Protein AF-W5W9J5-F1 (afdb_monomer)

Organism: NCBI:txid1449976

Secondary structure (DSSP, 8-state):
-PPPPPPPP----PBP--SSPP--EEEEEEEE--SSSGGG--TT---EEEEEEEETT--EEEEEEEE-SSS--BTTTB-EEEEEEESS--TTTTS--EEEEEEE-HHHHHHHHHHHHHHHHH-PEEETTTBSHHHHHHHHHHHTT------EEE-SSTT--EEE-HHHHHHHHHHHHH-TTTT--SHHHHHHHHHHS-HHHHTTS-HHHHHHHHHHHTSSSPPHHHHHHHHHHHHT---HHHHHHHHHHHGGGGGG-SSHHHHHHHHHHHH--

Radius of gyration: 22.8 Å; Cα contacts (8 Å, |Δi|>4): 507; chains: 1; bounding box: 50×53×58 Å

pLDDT: mean 92.18, std 10.21, range [32.22, 98.75]

Foldseek 3Di:
DPDDQDDDADQADWPDFQPDDFDWKKKKWFFFFQAPALQRAALVTQGAIKMWIATPRGIIKIWFKDANPPDRADLPPRQKHFMAIHIPPPPCVPRGPDIDMDIADPQLRVQLVVVRSVCNVVRDIAGNAEHHRQNNSQVSCVSSVHHFPDQWGDNHDPPRRIHRTRRSSVVSVCCQQQHQCPPPLDLVVLLVSLVVDDLQRLLRHDLVSLLVLLVSCLPDAHDPSSLVSNLSSLVSHPDPVSLVVSCVSCVVSLVVHDDVVSSVSNCCSSPVD

Sequence (273 aa):
MAHAPVPRPRAPTPIPGTGATATSWTLRVMIDIEAPSAEEVTVSTIGHTYVEFSDSTGRRFTYGFYPDGSSMPDPMFRPRVNGCVVHPDTAHERCTDYRESFALTKEEFEAALALAQLHCTARPKYDLRTFNCTTFARLIAEKAGKSLPPMRGKVGGSTGIVADNPNTLYEGLSRRDTGPTYRLDSDTELRTTIAATPAPELGRMPTSERIRVVNRLLDGWVSEGDMWAIEQVCASITGQAEMKALREAVGGRESALWNDGHKRRFHLAVNRL

Structure (mmCIF, N/CA/C/O backbone):
data_AF-W5W9J5-F1
#
_entry.id   AF-W5W9J5-F1
#
loop_
_atom_site.group_PDB
_atom_site.id
_atom_site.type_symbol
_atom_site.label_atom_id
_atom_site.label_alt_id
_atom_site.label_comp_id
_atom_site.label_asym_id
_atom_site.label_entity_id
_atom_site.label_seq_id
_atom_site.pdbx_PDB_ins_code
_atom_site.Cartn_x
_atom_site.Cartn_y
_atom_site.Cartn_z
_atom_site.occupancy
_atom_site.B_iso_or_equiv
_atom_site.auth_seq_id
_atom_site.auth_comp_id
_atom_site.auth_asym_id
_atom_site.auth_atom_id
_atom_site.pdbx_PDB_model_num
ATOM 1 N N . MET A 1 1 ? 5.830 -22.387 5.258 1.00 37.34 1 MET A N 1
ATOM 2 C CA . MET A 1 1 ? 5.895 -22.225 6.728 1.00 37.34 1 MET A CA 1
ATOM 3 C C . MET A 1 1 ? 4.621 -22.804 7.319 1.00 37.34 1 MET A C 1
ATOM 5 O O . MET A 1 1 ? 3.593 -22.737 6.662 1.00 37.34 1 MET A O 1
ATOM 9 N N . ALA A 1 2 ? 4.684 -23.450 8.485 1.00 32.22 2 ALA A N 1
ATOM 10 C CA . ALA A 1 2 ? 3.484 -23.952 9.150 1.00 32.22 2 ALA A CA 1
ATOM 11 C C . ALA A 1 2 ? 2.615 -22.758 9.576 1.00 32.22 2 ALA A C 1
ATOM 13 O O . ALA A 1 2 ? 3.140 -21.847 10.214 1.00 32.22 2 ALA A O 1
ATOM 14 N N . HIS A 1 3 ? 1.326 -22.756 9.217 1.00 49.16 3 HIS A N 1
ATOM 15 C CA . HIS A 1 3 ? 0.368 -21.773 9.723 1.00 49.16 3 HIS A CA 1
ATOM 16 C C . HIS A 1 3 ? 0.503 -21.692 11.246 1.00 49.16 3 HIS A C 1
ATOM 18 O O . HIS A 1 3 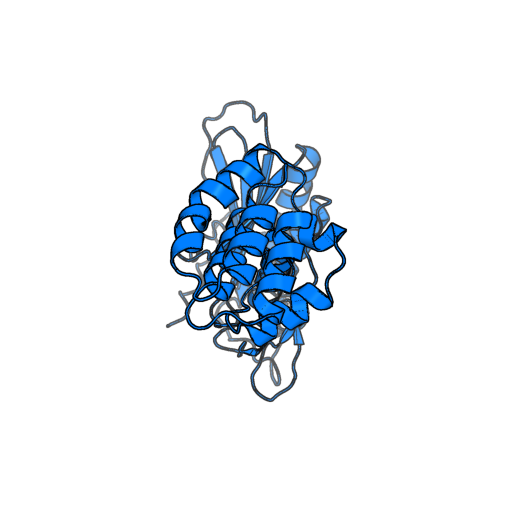? 0.430 -22.722 11.926 1.00 49.16 3 HIS A O 1
ATOM 24 N N . ALA A 1 4 ? 0.738 -20.490 11.778 1.00 53.16 4 ALA A N 1
ATOM 25 C CA . ALA A 1 4 ? 0.745 -20.293 13.218 1.00 53.16 4 ALA A CA 1
ATOM 26 C C . ALA A 1 4 ? -0.588 -20.825 13.786 1.00 53.16 4 ALA A C 1
ATOM 28 O O . ALA A 1 4 ? -1.645 -20.560 13.205 1.00 53.16 4 ALA A O 1
ATOM 29 N N . PRO A 1 5 ? -0.568 -21.624 14.868 1.00 55.34 5 PRO A N 1
ATOM 30 C CA . PRO A 1 5 ? -1.789 -22.181 15.429 1.00 55.34 5 PRO A CA 1
ATOM 31 C C . PRO A 1 5 ? -2.736 -21.046 15.817 1.00 55.34 5 PRO A C 1
ATOM 33 O O . PRO A 1 5 ? -2.338 -20.125 16.531 1.00 55.34 5 PRO A O 1
ATOM 36 N N . VAL A 1 6 ? -3.986 -21.128 15.350 1.00 58.00 6 VAL A N 1
ATOM 37 C CA . VAL A 1 6 ? -5.017 -20.118 15.614 1.00 58.00 6 VAL A CA 1
ATOM 38 C C . VAL A 1 6 ? -5.167 -19.958 17.133 1.00 58.00 6 VAL A C 1
ATOM 40 O O . VAL A 1 6 ? -5.508 -20.930 17.821 1.00 58.00 6 VAL A O 1
ATOM 43 N N . PRO A 1 7 ? -4.892 -18.768 17.698 1.00 59.56 7 PRO A N 1
ATOM 44 C CA . PRO A 1 7 ? -5.023 -18.545 19.129 1.00 59.56 7 PRO A CA 1
ATOM 45 C C . PRO A 1 7 ? -6.465 -18.782 19.584 1.00 59.56 7 PRO A C 1
ATOM 47 O O . PRO A 1 7 ? -7.422 -18.412 18.902 1.00 59.56 7 PRO A O 1
ATOM 50 N N . ARG A 1 8 ? -6.643 -19.383 20.768 1.00 59.56 8 ARG A N 1
ATOM 51 C CA . ARG A 1 8 ? -7.985 -19.556 21.343 1.00 59.56 8 ARG A CA 1
ATOM 52 C C . ARG A 1 8 ? -8.621 -18.181 21.594 1.00 59.56 8 ARG A C 1
ATOM 54 O O . ARG A 1 8 ? -7.918 -17.301 22.097 1.00 59.56 8 ARG A O 1
ATOM 61 N N . PRO A 1 9 ? -9.933 -18.010 21.346 1.00 55.72 9 PRO A N 1
ATOM 62 C CA . PRO A 1 9 ? -10.622 -16.754 21.617 1.00 55.72 9 PRO A CA 1
ATOM 63 C C . PRO A 1 9 ? -10.449 -16.364 23.089 1.00 55.72 9 PRO A C 1
ATOM 65 O O . PRO A 1 9 ? -10.807 -17.138 23.981 1.00 55.72 9 PRO A O 1
ATOM 68 N N . ARG A 1 10 ? -9.909 -15.174 23.348 1.00 59.12 10 ARG A N 1
ATOM 69 C CA . ARG A 1 10 ? -9.932 -14.533 24.668 1.00 59.12 10 ARG A CA 1
ATOM 70 C C . ARG A 1 10 ? -10.948 -13.397 24.640 1.00 59.12 10 ARG A C 1
ATOM 72 O O . ARG A 1 10 ? -11.277 -12.885 23.573 1.00 59.12 10 ARG A O 1
ATOM 79 N N . ALA A 1 11 ? -11.469 -13.032 25.810 1.00 59.47 11 ALA A N 1
ATOM 80 C CA . ALA A 1 11 ? -12.256 -11.810 25.928 1.00 59.47 11 ALA A CA 1
ATOM 81 C C . ALA A 1 11 ? -11.426 -10.627 25.394 1.00 59.47 11 ALA A C 1
ATOM 83 O O . ALA A 1 11 ? -10.208 -10.622 25.603 1.00 59.47 11 ALA A O 1
ATOM 84 N N . PRO A 1 12 ? -12.045 -9.664 24.689 1.00 61.19 12 PRO A N 1
ATOM 85 C CA . PRO A 1 12 ? -11.309 -8.593 24.052 1.00 61.19 12 PRO A CA 1
ATOM 86 C C . PRO A 1 12 ? -10.765 -7.612 25.093 1.00 61.19 12 PRO A C 1
ATOM 88 O O . PRO A 1 12 ? -11.429 -6.641 25.454 1.00 61.19 12 PRO A O 1
ATOM 91 N N . THR A 1 13 ? -9.574 -7.889 25.620 1.00 72.81 13 THR A N 1
ATOM 92 C CA . THR A 1 13 ? -8.877 -6.976 26.524 1.00 72.81 13 THR A CA 1
ATOM 93 C C . THR A 1 13 ? -7.900 -6.139 25.702 1.00 72.81 13 THR A C 1
ATOM 95 O O . THR A 1 13 ? -6.953 -6.709 25.153 1.00 72.81 13 THR A O 1
ATOM 98 N N . PRO A 1 14 ? -8.089 -4.808 25.613 1.00 79.81 14 PRO A N 1
ATOM 99 C CA . PRO A 1 14 ? -7.149 -3.949 24.906 1.00 79.81 14 PRO A CA 1
ATOM 100 C C . PRO A 1 14 ? -5.753 -4.028 25.508 1.00 79.81 14 PRO A C 1
ATOM 102 O O . PRO A 1 14 ? -5.583 -4.295 26.700 1.00 79.81 14 PRO A O 1
ATOM 105 N N . ILE A 1 15 ? -4.764 -3.652 24.703 1.00 83.44 15 ILE A N 1
ATOM 106 C CA . ILE A 1 15 ? -3.490 -3.190 25.246 1.00 83.44 15 ILE A CA 1
ATOM 107 C C . ILE A 1 15 ? -3.779 -1.829 25.908 1.00 83.44 15 ILE A C 1
ATOM 109 O O . ILE A 1 15 ? -4.255 -0.915 25.219 1.00 83.44 15 ILE A O 1
ATOM 113 N N . PRO A 1 16 ? -3.581 -1.693 27.232 1.00 84.69 16 PRO A N 1
ATOM 114 C CA . PRO A 1 16 ? -3.987 -0.501 27.966 1.00 84.69 16 PRO A CA 1
ATOM 115 C C . PRO A 1 16 ? -3.151 0.718 27.562 1.00 84.69 16 PRO A C 1
ATOM 117 O O . PRO A 1 16 ? -1.951 0.609 27.323 1.00 84.69 16 PRO A O 1
ATOM 120 N N . GLY A 1 17 ? -3.806 1.880 27.505 1.00 86.62 17 GLY A N 1
ATOM 121 C CA . GLY A 1 17 ? -3.144 3.177 27.359 1.00 86.62 17 GLY A CA 1
ATOM 122 C C . GLY A 1 17 ? -2.777 3.797 28.709 1.00 86.62 17 GLY A C 1
ATOM 123 O O . GLY A 1 17 ? -2.930 3.180 29.762 1.00 86.62 17 GLY A O 1
ATOM 124 N N . THR A 1 18 ? -2.353 5.059 28.687 1.00 85.88 18 THR A N 1
ATOM 125 C CA . THR A 1 18 ? -1.967 5.833 29.882 1.00 85.88 18 THR A CA 1
ATOM 126 C C . THR A 1 18 ? -3.135 6.197 30.805 1.00 85.88 18 THR A C 1
ATOM 128 O O . THR A 1 18 ? -2.906 6.684 31.909 1.00 85.88 18 THR A O 1
ATOM 131 N N . GLY A 1 19 ? -4.384 6.001 30.364 1.00 83.12 19 GLY A N 1
ATOM 132 C CA . GLY A 1 19 ? -5.591 6.414 31.091 1.00 83.12 19 GLY A CA 1
ATOM 133 C C . GLY A 1 19 ? -5.952 7.897 30.935 1.00 83.12 19 GLY A C 1
ATOM 134 O O . GLY A 1 19 ? -6.946 8.340 31.504 1.00 83.12 19 GLY A O 1
ATOM 135 N N . ALA A 1 20 ? -5.176 8.660 30.158 1.00 90.50 20 ALA A N 1
ATOM 136 C CA . ALA A 1 20 ? -5.498 10.038 29.794 1.00 90.50 20 ALA A CA 1
ATOM 137 C C . ALA A 1 20 ? -6.686 10.118 28.812 1.00 90.50 20 ALA A C 1
ATOM 139 O O . ALA A 1 20 ? -7.147 9.111 28.276 1.00 90.50 20 ALA A O 1
ATOM 140 N N . THR A 1 21 ? -7.174 11.329 28.538 1.00 93.81 21 THR A N 1
ATOM 141 C CA . THR A 1 21 ? -8.191 11.555 27.499 1.00 93.81 21 THR A CA 1
ATOM 142 C C . THR A 1 21 ? -7.562 11.473 26.109 1.00 93.81 21 THR A C 1
ATOM 144 O O . THR A 1 21 ? -6.617 12.201 25.812 1.00 93.81 21 THR A O 1
ATOM 147 N N . ALA A 1 22 ? -8.111 10.618 25.244 1.00 96.12 22 ALA A N 1
ATOM 148 C CA . ALA A 1 22 ? -7.705 10.533 23.844 1.00 96.12 22 ALA A CA 1
ATOM 149 C C . ALA A 1 22 ? -8.059 11.814 23.067 1.00 96.12 22 ALA A C 1
ATOM 151 O O . ALA A 1 22 ? -9.151 12.362 23.205 1.00 96.12 22 ALA A O 1
ATOM 152 N N . THR A 1 23 ? -7.131 12.254 22.224 1.00 97.25 23 THR A N 1
ATOM 153 C CA . THR A 1 23 ? -7.201 13.462 21.382 1.00 97.25 23 THR A CA 1
ATOM 154 C C . THR A 1 23 ? -7.028 13.165 19.894 1.00 97.25 23 THR A C 1
ATOM 156 O O . THR A 1 23 ? -7.293 14.028 19.062 1.00 97.25 23 THR A O 1
ATOM 159 N N . SER A 1 24 ? -6.593 11.955 19.544 1.00 97.88 24 SER A N 1
ATOM 160 C CA . SER A 1 24 ? -6.558 11.463 18.171 1.00 97.88 24 SER A CA 1
ATOM 161 C C . SER A 1 24 ? -6.840 9.967 18.139 1.00 97.88 24 SER A C 1
ATOM 163 O O . SER A 1 24 ? -6.603 9.257 19.122 1.00 97.88 24 SER A O 1
ATOM 165 N N . TRP A 1 25 ? -7.358 9.507 17.002 1.00 98.50 25 TRP A N 1
ATOM 166 C CA . TRP A 1 25 ? -7.786 8.135 16.769 1.00 98.50 25 TRP A CA 1
ATOM 167 C C . TRP A 1 25 ? -7.311 7.682 15.395 1.00 98.50 25 TRP A C 1
ATOM 169 O O . TRP A 1 25 ? -7.409 8.421 14.415 1.00 98.50 25 TRP A O 1
ATOM 179 N N . THR A 1 26 ? -6.817 6.454 15.328 1.00 98.69 26 THR A N 1
ATOM 180 C CA . THR A 1 26 ? -6.252 5.875 14.113 1.00 98.69 26 THR A CA 1
ATOM 181 C C . THR A 1 26 ? -6.796 4.472 13.915 1.00 98.69 26 THR A C 1
ATOM 183 O O . THR A 1 26 ? -6.802 3.666 14.848 1.00 98.69 26 THR A O 1
ATOM 186 N N . LEU A 1 27 ? -7.190 4.175 12.680 1.00 98.69 27 LEU A N 1
ATOM 187 C CA . LEU A 1 27 ? -7.366 2.816 12.181 1.00 98.69 27 LEU A CA 1
ATOM 188 C C . LEU A 1 27 ? -6.211 2.502 11.236 1.00 98.69 27 LEU A C 1
ATOM 190 O O . LEU A 1 27 ? -5.946 3.266 10.310 1.00 98.69 27 LEU A O 1
ATOM 194 N N . ARG A 1 28 ? -5.542 1.374 11.451 1.00 98.56 28 ARG A N 1
ATOM 195 C CA . ARG A 1 28 ? -4.574 0.813 10.514 1.00 98.56 28 ARG A CA 1
ATOM 196 C C . ARG A 1 28 ? -5.107 -0.488 9.944 1.00 98.56 28 ARG A C 1
ATOM 198 O O . ARG A 1 28 ? -5.549 -1.354 10.695 1.00 98.56 28 ARG A O 1
ATOM 205 N N . VAL A 1 29 ? -5.033 -0.630 8.628 1.00 98.50 29 VAL A N 1
ATOM 206 C CA . VAL A 1 29 ? -5.204 -1.911 7.943 1.00 98.50 29 VAL A CA 1
ATOM 207 C C . VAL A 1 29 ? -3.811 -2.477 7.707 1.00 98.50 29 VAL A C 1
ATOM 209 O O . VAL A 1 29 ? -2.985 -1.878 7.018 1.00 98.50 29 VAL A O 1
ATOM 212 N N . MET A 1 30 ? -3.549 -3.606 8.349 1.00 98.00 30 MET A N 1
ATOM 213 C CA . MET A 1 30 ? -2.264 -4.285 8.391 1.00 98.00 30 MET A CA 1
ATOM 214 C C . MET A 1 30 ? -2.299 -5.419 7.375 1.00 98.00 30 MET A C 1
ATOM 216 O O . MET A 1 30 ? -3.216 -6.245 7.404 1.00 98.00 30 MET A O 1
ATOM 220 N N . ILE A 1 31 ? -1.334 -5.431 6.463 1.00 98.12 31 ILE A N 1
ATOM 221 C CA . ILE A 1 31 ? -1.310 -6.343 5.323 1.00 98.12 31 ILE A CA 1
ATOM 222 C C . ILE A 1 31 ? 0.004 -7.111 5.358 1.00 98.12 31 ILE A C 1
ATOM 224 O O . ILE A 1 31 ? 1.076 -6.509 5.384 1.00 98.12 31 ILE A O 1
ATOM 228 N N . ASP A 1 32 ? -0.119 -8.429 5.376 1.00 96.44 32 ASP A N 1
ATOM 229 C CA . ASP A 1 32 ? 0.967 -9.398 5.295 1.00 96.44 32 ASP A CA 1
ATOM 230 C C . ASP A 1 32 ? 0.743 -10.230 4.027 1.00 96.44 32 ASP A C 1
ATOM 232 O O . ASP A 1 32 ? -0.328 -10.828 3.850 1.00 96.44 32 ASP A O 1
ATOM 236 N N . ILE A 1 33 ? 1.706 -10.194 3.113 1.00 96.00 33 ILE A N 1
ATOM 237 C CA . ILE A 1 33 ? 1.669 -10.894 1.836 1.00 96.00 33 ILE A CA 1
ATOM 238 C C . ILE A 1 33 ? 2.635 -12.078 1.847 1.00 96.00 33 ILE A C 1
ATOM 240 O O . ILE A 1 33 ? 3.780 -11.993 2.270 1.00 96.00 33 ILE A O 1
ATOM 244 N N . GLU A 1 34 ? 2.183 -13.208 1.307 1.00 93.75 34 GLU A N 1
ATOM 245 C CA . GLU A 1 34 ? 3.011 -14.418 1.211 1.00 93.75 34 GLU A CA 1
ATOM 246 C C . GLU A 1 34 ? 3.401 -14.773 -0.229 1.00 93.75 34 GLU A C 1
ATOM 248 O O . GLU A 1 34 ? 4.286 -15.606 -0.439 1.00 93.75 34 GLU A O 1
ATOM 253 N N . ALA A 1 35 ? 2.738 -14.187 -1.230 1.00 93.00 35 ALA A N 1
ATOM 254 C CA . ALA A 1 35 ? 3.079 -14.398 -2.630 1.00 93.00 35 ALA A CA 1
ATOM 255 C C .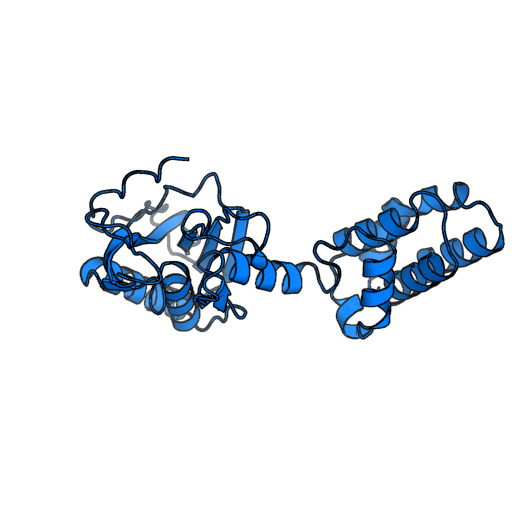 ALA A 1 35 ? 3.968 -13.251 -3.130 1.00 93.00 35 ALA A C 1
ATOM 257 O O . ALA A 1 35 ? 3.810 -12.113 -2.686 1.00 93.00 35 ALA A O 1
ATOM 258 N N . PRO A 1 36 ? 4.869 -13.506 -4.095 1.00 90.75 36 PRO A N 1
ATOM 259 C CA . PRO A 1 36 ? 5.640 -12.435 -4.703 1.00 90.75 36 PRO A CA 1
ATOM 260 C C . PRO A 1 36 ? 4.748 -11.406 -5.391 1.00 90.75 36 PRO A C 1
ATOM 262 O O . PRO A 1 36 ? 5.121 -10.243 -5.404 1.00 90.75 36 PRO A O 1
ATOM 265 N N . SER A 1 37 ? 3.601 -11.796 -5.957 1.00 91.19 37 SER A N 1
ATOM 266 C CA . SER A 1 37 ? 2.642 -10.917 -6.640 1.00 91.19 37 SER A CA 1
ATOM 267 C C . SER A 1 37 ? 1.198 -11.415 -6.504 1.00 91.19 37 SER A C 1
ATOM 269 O O . SER A 1 37 ? 0.951 -12.580 -6.177 1.00 91.19 37 SER A O 1
ATOM 271 N N . ALA A 1 38 ? 0.226 -10.549 -6.805 1.00 92.25 38 ALA A N 1
ATOM 272 C CA . ALA A 1 38 ? -1.199 -10.886 -6.807 1.00 92.25 38 ALA A CA 1
ATOM 273 C C . ALA A 1 38 ? -1.561 -11.980 -7.834 1.00 92.25 38 ALA A C 1
ATOM 275 O O . ALA A 1 38 ? -2.521 -12.728 -7.637 1.00 92.25 38 ALA A O 1
ATOM 276 N N . GLU A 1 39 ? -0.790 -12.111 -8.916 1.00 91.19 39 GLU A N 1
ATOM 277 C CA . GLU A 1 39 ? -0.986 -13.138 -9.950 1.00 91.19 39 GLU A CA 1
ATOM 278 C C . GLU A 1 39 ? -0.435 -14.513 -9.538 1.00 91.19 39 GLU A C 1
ATOM 280 O O . GLU A 1 39 ? -0.873 -15.557 -10.040 1.00 91.19 39 GLU A O 1
ATOM 285 N N . GLU A 1 40 ? 0.485 -14.531 -8.575 1.00 91.56 40 GLU A N 1
ATOM 286 C CA . GLU A 1 40 ? 1.147 -15.728 -8.048 1.00 91.56 40 GLU A CA 1
ATOM 287 C C . GLU A 1 40 ? 0.485 -16.272 -6.774 1.00 91.56 40 GLU A C 1
ATOM 289 O O . GLU A 1 40 ? 0.952 -17.251 -6.187 1.00 91.56 40 GLU A O 1
ATOM 294 N N . VAL A 1 41 ? -0.639 -15.685 -6.354 1.00 92.56 41 VAL A N 1
ATOM 295 C CA . VAL A 1 41 ? -1.386 -16.156 -5.185 1.00 92.56 41 VAL A CA 1
ATOM 296 C C . VAL A 1 41 ? -1.912 -17.574 -5.408 1.00 92.56 41 VAL A C 1
ATOM 298 O O . VAL A 1 41 ? -2.569 -17.899 -6.403 1.00 92.56 41 VAL A O 1
ATOM 301 N N . THR A 1 42 ? -1.665 -18.419 -4.415 1.00 89.94 42 THR A N 1
ATOM 302 C CA . THR A 1 42 ? -2.181 -19.782 -4.296 1.00 89.94 42 THR A CA 1
ATOM 303 C C . THR A 1 42 ? -2.901 -19.940 -2.961 1.00 89.94 42 THR A C 1
ATOM 305 O O . THR A 1 42 ? -2.836 -19.065 -2.104 1.00 89.94 42 THR A O 1
ATOM 308 N N . VAL A 1 43 ? -3.545 -21.088 -2.742 1.00 85.50 43 VAL A N 1
ATOM 309 C CA . VAL A 1 43 ? -4.212 -21.395 -1.464 1.00 85.50 43 VAL A CA 1
ATOM 310 C C . VAL A 1 43 ? -3.274 -21.393 -0.256 1.00 85.50 43 VAL A C 1
ATOM 312 O O . VAL A 1 43 ? -3.735 -21.224 0.866 1.00 85.50 43 VAL A O 1
ATOM 315 N N . SER A 1 44 ? -1.973 -21.581 -0.480 1.00 87.56 44 SER A N 1
ATOM 316 C CA . SER A 1 44 ? -0.942 -21.614 0.559 1.00 87.56 44 SER A CA 1
ATOM 317 C C . SER A 1 44 ? -0.112 -20.331 0.642 1.00 87.56 44 SER A C 1
ATOM 319 O O . SER A 1 44 ? 0.867 -20.320 1.377 1.00 87.56 44 SER A O 1
ATOM 321 N N . THR A 1 45 ? -0.441 -19.305 -0.149 1.00 92.19 45 THR A N 1
ATOM 322 C CA . THR A 1 45 ? 0.299 -18.028 -0.213 1.00 92.19 45 THR A CA 1
ATOM 323 C C . THR A 1 45 ? -0.643 -16.821 -0.219 1.00 92.19 45 THR A C 1
ATOM 325 O O . THR A 1 45 ? -0.359 -15.781 -0.812 1.00 92.19 45 THR A O 1
ATOM 328 N N . ILE A 1 46 ? -1.815 -16.964 0.404 1.00 91.62 46 ILE A N 1
ATOM 329 C CA . ILE A 1 46 ? -2.836 -15.908 0.425 1.00 91.62 46 ILE A CA 1
ATOM 330 C C . ILE A 1 46 ? -2.362 -14.715 1.257 1.00 91.62 46 ILE A C 1
ATOM 332 O O . ILE A 1 46 ? -2.668 -13.581 0.892 1.00 91.62 46 ILE A O 1
ATOM 336 N N . GLY A 1 47 ? -1.592 -14.956 2.321 1.00 94.19 47 GLY A N 1
ATOM 337 C CA . GLY A 1 47 ? -1.247 -13.946 3.317 1.00 94.19 47 GLY A CA 1
ATOM 338 C C . GLY A 1 47 ? -2.385 -13.665 4.297 1.00 94.19 47 GLY A C 1
ATOM 339 O O . GLY A 1 47 ? -3.353 -14.428 4.405 1.00 94.19 47 GLY A O 1
ATOM 340 N N . HIS A 1 48 ? -2.292 -12.534 4.996 1.00 96.50 48 HIS A N 1
ATOM 341 C CA . HIS A 1 48 ? -3.276 -12.115 5.989 1.00 96.50 48 HIS A CA 1
ATOM 342 C C . HIS A 1 48 ? -3.559 -10.609 5.961 1.00 96.50 48 HIS A C 1
ATOM 344 O O . HIS A 1 48 ? -2.721 -9.782 5.608 1.00 96.50 48 HIS A O 1
ATOM 350 N N . THR A 1 49 ? -4.776 -10.231 6.347 1.00 97.94 49 THR A N 1
ATOM 351 C CA . THR A 1 49 ? -5.147 -8.830 6.573 1.00 97.94 49 THR A CA 1
ATOM 352 C C . THR A 1 49 ? -5.862 -8.715 7.907 1.00 97.94 49 THR A C 1
ATOM 354 O O . THR A 1 49 ? -6.806 -9.456 8.187 1.00 97.94 49 THR A O 1
ATOM 357 N N . TYR A 1 50 ? -5.439 -7.763 8.725 1.00 97.88 50 TYR A N 1
ATOM 358 C CA . TYR A 1 50 ? -6.054 -7.492 10.018 1.00 97.88 50 TYR A CA 1
ATOM 359 C C . TYR A 1 50 ? -6.115 -5.990 10.277 1.00 97.88 50 TYR A C 1
ATOM 361 O O . TYR A 1 50 ? -5.541 -5.189 9.540 1.00 97.88 50 TYR A O 1
ATOM 369 N N . VAL A 1 51 ? -6.863 -5.591 11.300 1.00 98.44 51 VAL A N 1
ATOM 370 C CA . VAL A 1 51 ? -7.026 -4.180 11.655 1.00 98.44 51 VAL A CA 1
ATOM 371 C C . VAL A 1 51 ? -6.442 -3.891 13.022 1.00 98.44 51 VAL A C 1
ATOM 373 O O . VAL A 1 51 ? -6.534 -4.708 13.940 1.00 98.44 51 VAL A O 1
ATOM 376 N N . GLU A 1 52 ? -5.882 -2.700 13.160 1.00 98.19 52 GLU A N 1
ATOM 377 C CA . GLU A 1 52 ? -5.451 -2.127 14.422 1.00 98.19 52 GLU A CA 1
ATOM 378 C C . GLU A 1 52 ? -6.158 -0.796 14.661 1.00 98.19 52 GLU A C 1
ATOM 380 O O . GLU A 1 52 ? -6.147 0.099 13.824 1.00 98.19 52 GLU A O 1
ATOM 385 N N . PHE A 1 53 ? -6.709 -0.644 15.853 1.00 98.38 53 PHE A N 1
ATOM 386 C CA . PHE A 1 53 ? -7.201 0.613 16.381 1.00 98.38 53 PHE A CA 1
ATOM 387 C C . PHE A 1 53 ? -6.191 1.133 17.394 1.00 98.38 53 PHE A C 1
ATOM 389 O O . PHE A 1 53 ? -5.797 0.386 18.291 1.00 98.38 53 PHE A O 1
ATOM 396 N N . SER A 1 54 ? -5.807 2.401 17.299 1.00 97.88 54 SER A N 1
ATOM 397 C CA . SER A 1 54 ? -4.998 3.069 18.321 1.00 97.88 54 SER A CA 1
ATOM 398 C C . SER A 1 54 ? -5.483 4.488 18.587 1.00 97.88 54 SER A C 1
ATOM 400 O O . SER A 1 54 ? -5.949 5.147 17.660 1.00 97.88 54 SER A O 1
ATOM 402 N N . ASP A 1 55 ? -5.328 4.980 19.813 1.00 97.75 55 ASP A N 1
ATOM 403 C CA . ASP A 1 55 ? -5.572 6.386 20.155 1.00 97.75 55 ASP A CA 1
ATOM 404 C C . ASP A 1 55 ? -4.331 7.064 20.766 1.00 97.75 55 ASP A C 1
ATOM 406 O O . ASP A 1 55 ? -3.320 6.411 21.047 1.00 97.75 55 ASP A O 1
ATOM 410 N N . SER A 1 56 ? -4.385 8.385 20.967 1.00 97.56 56 SER A N 1
ATOM 411 C CA . SER A 1 56 ? -3.248 9.166 21.488 1.00 97.56 56 SER A CA 1
ATOM 412 C C . SER A 1 56 ? -2.817 8.813 22.916 1.00 97.56 56 SER A C 1
ATOM 414 O O . SER A 1 56 ? -1.760 9.255 23.361 1.00 97.56 56 SER A O 1
ATOM 416 N N . THR A 1 57 ? -3.589 7.995 23.636 1.00 96.69 57 THR A N 1
ATOM 417 C CA . THR A 1 57 ? -3.231 7.502 24.976 1.00 96.69 57 THR A CA 1
ATOM 418 C C . THR A 1 57 ? -2.346 6.256 24.912 1.00 96.69 57 THR A C 1
ATOM 420 O O . THR A 1 57 ? -1.889 5.772 25.946 1.00 96.69 57 THR A O 1
ATOM 423 N N . GLY A 1 58 ? -2.127 5.704 23.714 1.00 94.25 58 GLY A N 1
ATOM 424 C CA . GLY A 1 58 ? -1.422 4.440 23.502 1.00 94.25 58 GLY A CA 1
ATOM 425 C C . GLY A 1 58 ? -2.311 3.201 23.624 1.00 94.25 58 GLY A C 1
ATOM 426 O O . GLY A 1 58 ? -1.816 2.088 23.452 1.00 94.25 58 GLY A O 1
ATOM 427 N N . ARG A 1 59 ? -3.618 3.361 23.880 1.00 95.50 59 ARG A N 1
ATOM 428 C CA . ARG A 1 59 ? -4.562 2.238 23.894 1.00 95.50 59 ARG A CA 1
ATOM 429 C C . ARG A 1 59 ? -4.637 1.622 22.500 1.00 95.50 59 ARG A C 1
ATOM 431 O O . ARG A 1 59 ? -4.835 2.347 21.525 1.00 95.50 59 ARG A O 1
ATOM 438 N N . ARG A 1 60 ? -4.507 0.293 22.409 1.00 95.75 60 ARG A N 1
ATOM 439 C CA . ARG A 1 60 ? -4.528 -0.452 21.137 1.00 95.75 60 ARG A CA 1
ATOM 440 C C . ARG A 1 60 ? -5.489 -1.639 21.164 1.00 95.75 60 ARG A C 1
ATOM 442 O O . ARG A 1 60 ? -5.591 -2.346 22.168 1.00 95.75 60 ARG A O 1
ATOM 449 N N . PHE A 1 61 ? -6.138 -1.888 20.029 1.00 96.06 61 PHE A N 1
ATOM 450 C CA . PHE A 1 61 ? -6.934 -3.087 19.773 1.00 96.06 61 PHE A CA 1
ATOM 451 C C . PHE A 1 61 ? -6.570 -3.668 18.412 1.00 96.06 61 PHE A C 1
ATOM 453 O O . PHE A 1 61 ? -6.589 -2.935 17.430 1.00 96.06 61 PHE A O 1
ATOM 460 N N . THR A 1 62 ? -6.312 -4.970 18.322 1.00 96.44 62 THR A N 1
ATOM 461 C CA . THR A 1 62 ? -6.054 -5.637 17.038 1.00 96.44 62 THR A CA 1
ATOM 462 C C . THR A 1 62 ? -7.044 -6.767 16.796 1.00 96.44 62 THR A C 1
ATOM 464 O O . THR A 1 62 ? -7.366 -7.512 17.722 1.00 96.44 62 THR A O 1
ATOM 467 N N . TYR A 1 63 ? -7.555 -6.879 15.571 1.00 97.19 63 TYR A N 1
ATOM 468 C CA . TYR A 1 63 ? -8.521 -7.908 15.186 1.00 97.19 63 TYR A CA 1
ATOM 469 C C . TYR A 1 63 ? -8.162 -8.489 13.825 1.00 97.19 63 TYR A C 1
ATOM 471 O O . TYR A 1 63 ? -8.147 -7.759 12.833 1.00 97.19 63 TYR A O 1
ATOM 479 N N . GLY A 1 64 ? -7.948 -9.800 13.766 1.00 96.56 64 GLY A N 1
ATOM 480 C CA . GLY A 1 64 ? -7.782 -10.534 12.512 1.00 96.56 64 GLY A CA 1
ATOM 481 C C . GLY A 1 64 ? -8.754 -11.693 12.421 1.00 96.56 64 GLY A C 1
ATOM 482 O O . GLY A 1 64 ? -9.063 -12.330 13.426 1.00 96.56 64 GLY A O 1
ATOM 483 N N . PHE A 1 65 ? -9.269 -11.949 11.223 1.00 97.44 65 PHE A N 1
ATOM 484 C CA . PHE A 1 65 ? -10.277 -12.978 10.992 1.00 97.44 65 PHE A CA 1
ATOM 485 C C . PHE A 1 65 ? -9.668 -14.199 10.307 1.00 97.44 65 PHE A C 1
ATOM 487 O O . PHE A 1 65 ? -9.082 -14.078 9.238 1.00 97.44 65 PHE A O 1
ATOM 494 N N . TYR A 1 66 ? -9.835 -15.371 10.912 1.00 94.94 66 TYR A N 1
ATOM 495 C CA . TYR A 1 66 ? -9.215 -16.624 10.491 1.00 94.94 66 TYR A CA 1
ATOM 496 C C . TYR A 1 66 ? -10.259 -17.738 10.372 1.00 94.94 66 TYR A C 1
ATOM 498 O O . TYR A 1 66 ? -11.313 -17.663 11.011 1.00 94.94 66 TYR A O 1
ATOM 506 N N . PRO A 1 67 ? -9.964 -18.823 9.640 1.00 94.12 67 PRO A N 1
ATOM 507 C CA . PRO A 1 67 ? -10.547 -20.127 9.936 1.00 94.12 67 PRO A CA 1
ATOM 508 C C . PRO A 1 67 ? -10.315 -20.492 11.412 1.00 94.12 67 PRO A C 1
ATOM 510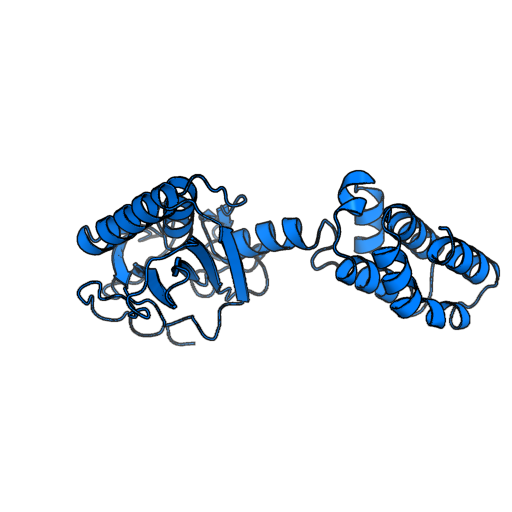 O O . PRO A 1 67 ? -9.269 -20.177 11.969 1.00 94.12 67 PRO A O 1
ATOM 513 N N . ASP A 1 68 ? -11.245 -21.191 12.061 1.00 89.50 68 ASP A N 1
ATOM 514 C CA . ASP A 1 68 ? -11.105 -21.577 13.479 1.00 89.50 68 ASP A CA 1
ATOM 515 C C . ASP A 1 68 ? -10.093 -22.717 13.736 1.00 89.50 68 ASP A C 1
ATOM 517 O O . ASP A 1 68 ? -9.924 -23.156 14.872 1.00 89.50 68 ASP A O 1
ATOM 521 N N . GLY A 1 69 ? -9.443 -23.220 12.682 1.00 84.94 69 GLY A N 1
ATOM 522 C CA . GLY A 1 69 ? -8.473 -24.315 12.735 1.00 84.94 69 GLY A CA 1
ATOM 523 C C . GLY A 1 69 ? -9.084 -25.721 12.725 1.00 84.94 69 GLY A C 1
ATOM 524 O O . GLY A 1 69 ? -8.349 -26.688 12.547 1.00 84.94 69 GLY A O 1
ATOM 525 N N . SER A 1 70 ? -10.410 -25.870 12.842 1.00 86.12 70 SER A N 1
ATOM 526 C CA . SER A 1 70 ? -11.075 -27.183 12.735 1.00 86.12 70 SER A CA 1
ATOM 527 C C . SER A 1 70 ? -11.024 -27.757 1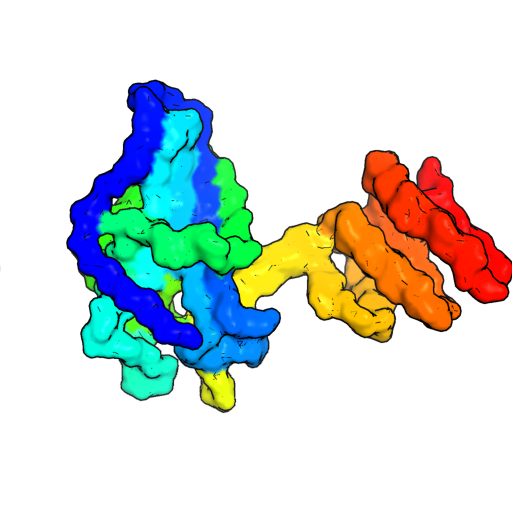1.316 1.00 86.12 70 SER A C 1
ATOM 529 O O . SER A 1 70 ? -11.176 -28.960 11.102 1.00 86.12 70 SER A O 1
ATOM 531 N N . SER A 1 71 ? -10.840 -26.891 10.320 1.00 85.19 71 SER A N 1
ATOM 532 C CA . SER A 1 71 ? -10.722 -27.234 8.909 1.00 85.19 71 SER A CA 1
ATOM 533 C C . SER A 1 71 ? -10.119 -26.067 8.136 1.00 85.19 71 SER A C 1
ATOM 535 O O . SER A 1 71 ? -10.505 -24.920 8.349 1.00 85.19 71 SER A O 1
ATOM 537 N N . MET A 1 72 ? -9.229 -26.364 7.188 1.00 86.69 72 MET A N 1
ATOM 538 C CA . MET A 1 72 ? -8.761 -25.364 6.227 1.00 86.69 72 MET A CA 1
ATOM 539 C C . MET A 1 72 ? -9.800 -25.190 5.110 1.00 86.69 72 MET A C 1
ATOM 541 O O . MET A 1 72 ? -10.317 -26.205 4.609 1.00 86.69 72 MET A O 1
ATOM 545 N N . PRO A 1 73 ? -10.144 -23.945 4.734 1.00 88.75 73 PRO A N 1
ATOM 546 C CA . PRO A 1 73 ? -11.005 -23.703 3.593 1.00 88.75 73 PRO A CA 1
ATOM 547 C C . PRO A 1 73 ? -10.273 -24.104 2.312 1.00 88.75 73 PRO A C 1
ATOM 549 O O . PRO A 1 73 ? -9.097 -23.802 2.130 1.00 88.75 73 PRO A O 1
ATOM 552 N N . ASP A 1 74 ? -10.988 -24.779 1.422 1.00 89.12 74 ASP A N 1
ATOM 553 C CA . ASP A 1 74 ? -10.526 -25.089 0.075 1.00 89.12 74 ASP A CA 1
ATOM 554 C C . ASP A 1 74 ? -11.346 -24.252 -0.908 1.00 89.12 74 ASP A C 1
ATOM 556 O O . ASP A 1 74 ? -12.580 -24.303 -0.863 1.00 89.12 74 ASP A O 1
ATOM 560 N N . PRO A 1 75 ? -10.717 -23.478 -1.803 1.00 86.06 75 PRO A N 1
ATOM 561 C CA . PRO A 1 75 ? -11.442 -22.557 -2.653 1.00 86.06 75 PRO A CA 1
ATOM 562 C C . PRO A 1 75 ? -12.399 -23.262 -3.602 1.00 86.06 75 PRO A C 1
ATOM 564 O O 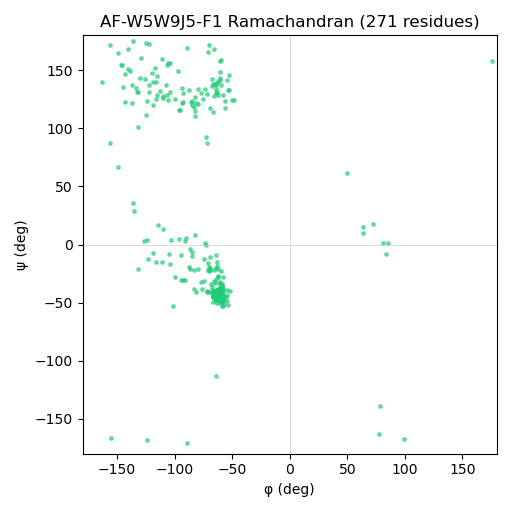. PRO A 1 75 ? -13.273 -22.568 -4.089 1.00 86.06 75 PRO A O 1
ATOM 567 N N . MET A 1 76 ? -12.286 -24.562 -3.898 1.00 86.81 76 MET A N 1
ATOM 568 C CA . MET A 1 76 ? -13.124 -25.283 -4.863 1.00 86.81 76 MET A CA 1
ATOM 569 C C . MET A 1 76 ? -14.214 -26.120 -4.186 1.00 86.81 76 MET A C 1
ATOM 571 O O . MET A 1 76 ? -15.391 -25.960 -4.510 1.00 86.81 76 MET A O 1
ATOM 575 N N . PHE A 1 77 ? -13.830 -26.974 -3.242 1.00 89.12 77 PHE A N 1
ATOM 576 C CA . PHE A 1 77 ? -14.681 -28.018 -2.673 1.00 89.12 77 PHE A CA 1
ATOM 577 C C . PHE A 1 77 ? -15.287 -27.633 -1.324 1.00 89.12 77 PHE A C 1
ATOM 579 O O . PHE A 1 77 ? -16.362 -28.114 -0.969 1.00 89.12 77 PHE A O 1
ATOM 586 N N . ARG A 1 78 ? -14.618 -26.762 -0.559 1.00 91.25 78 ARG A N 1
ATOM 587 C CA . ARG A 1 78 ? -15.061 -26.362 0.783 1.00 91.25 78 ARG A CA 1
ATOM 588 C C . ARG A 1 78 ? -14.631 -24.928 1.106 1.00 91.25 78 ARG A C 1
ATOM 590 O O . ARG A 1 78 ? -13.807 -24.724 1.999 1.00 91.25 78 ARG A O 1
ATOM 597 N N . PRO A 1 79 ? -15.184 -23.920 0.408 1.00 92.69 79 PRO A N 1
ATOM 598 C CA . PRO A 1 79 ? -14.742 -22.536 0.575 1.00 92.69 79 PRO A CA 1
ATOM 599 C C . PRO A 1 79 ? -15.140 -21.956 1.933 1.00 92.69 79 PRO A C 1
ATOM 601 O O . PRO A 1 79 ? -14.519 -21.004 2.396 1.00 92.69 79 PRO A O 1
ATOM 604 N N . ARG A 1 80 ? -16.154 -22.544 2.579 1.00 96.50 80 ARG A N 1
ATOM 605 C CA . ARG A 1 80 ? -16.717 -22.086 3.845 1.00 96.50 80 ARG A CA 1
ATOM 606 C C . ARG A 1 80 ? -16.394 -23.040 4.988 1.00 96.50 80 ARG A C 1
ATOM 608 O O . ARG A 1 80 ? -16.703 -24.228 4.920 1.00 96.50 80 ARG A O 1
ATOM 615 N N . VAL A 1 81 ? -15.854 -22.489 6.066 1.00 95.12 81 VAL A N 1
ATOM 616 C CA . VAL A 1 81 ? -15.537 -23.174 7.325 1.00 95.12 81 VAL A CA 1
ATOM 617 C C . VAL A 1 81 ? -15.972 -22.309 8.513 1.00 95.12 81 VAL A C 1
ATOM 619 O O . VAL A 1 81 ? -16.480 -21.196 8.352 1.00 95.12 81 VAL A O 1
ATOM 622 N N . ASN A 1 82 ? -15.843 -22.824 9.732 1.00 95.50 82 ASN A N 1
ATOM 623 C CA . ASN A 1 82 ? -15.994 -21.986 10.917 1.00 95.50 82 ASN A CA 1
ATOM 624 C C . ASN A 1 82 ? -14.911 -20.905 10.935 1.00 95.50 82 ASN A C 1
ATOM 626 O O . ASN A 1 82 ? -13.759 -21.181 10.608 1.00 95.50 82 ASN A O 1
ATOM 630 N N . GLY A 1 83 ? -15.290 -19.689 11.317 1.00 95.19 83 GLY A N 1
ATOM 631 C CA . GLY A 1 83 ? -14.365 -18.577 11.456 1.00 95.19 83 GLY A CA 1
ATOM 632 C C . GLY A 1 83 ? -14.175 -18.163 12.911 1.00 95.19 83 GLY A C 1
ATOM 633 O O . GLY A 1 83 ? -15.004 -18.442 13.780 1.00 95.19 83 GLY A O 1
ATOM 634 N N . CYS A 1 84 ? -13.076 -17.467 13.165 1.00 94.50 84 CYS A N 1
ATOM 635 C CA . CYS A 1 84 ? -12.722 -16.892 14.450 1.00 94.50 84 CYS A CA 1
ATOM 636 C C . CYS A 1 84 ? -12.047 -15.540 14.216 1.00 94.50 84 CYS A C 1
ATOM 638 O O . CYS A 1 84 ? -11.036 -15.471 13.517 1.00 94.50 84 CYS A O 1
ATOM 640 N N . VAL A 1 85 ? -12.592 -14.464 14.788 1.00 95.00 85 VAL A N 1
ATOM 641 C CA . VAL A 1 85 ? -11.836 -13.211 14.894 1.00 95.00 85 VAL A CA 1
ATOM 642 C C . VAL A 1 85 ? -11.006 -13.291 16.169 1.00 95.00 85 VAL A C 1
ATOM 644 O O . VAL A 1 85 ? -11.543 -13.503 17.256 1.00 95.00 85 VAL A O 1
ATOM 647 N N . VAL A 1 86 ? -9.697 -13.151 16.022 1.00 92.62 86 VAL A N 1
ATOM 648 C CA . VAL A 1 86 ? -8.719 -13.212 17.104 1.00 92.62 86 VAL A CA 1
ATOM 649 C C . VAL A 1 86 ? -8.447 -11.799 17.606 1.00 92.62 86 VAL A C 1
ATOM 651 O O . VAL A 1 86 ? -8.250 -10.883 16.810 1.00 92.62 86 VAL A O 1
ATOM 654 N N . HIS A 1 87 ? -8.429 -11.638 18.930 1.00 91.25 87 HIS A N 1
ATOM 655 C CA . HIS A 1 87 ? -8.048 -10.408 19.613 1.00 91.25 87 HIS A CA 1
ATOM 656 C C . HIS A 1 87 ? -7.308 -10.715 20.936 1.00 91.25 87 HIS A C 1
ATOM 658 O O . HIS A 1 87 ? -7.790 -11.544 21.715 1.00 91.25 87 HIS A O 1
ATOM 664 N N . PRO A 1 88 ? -6.197 -10.019 21.243 1.00 91.38 88 PRO A N 1
ATOM 665 C CA . PRO A 1 88 ? -5.433 -9.223 20.288 1.00 91.38 88 PRO A CA 1
ATOM 666 C C . PRO A 1 88 ? -4.838 -10.147 19.215 1.00 91.38 88 PRO A C 1
ATOM 668 O O . PRO A 1 88 ? -4.302 -11.209 19.532 1.00 91.38 88 PRO A O 1
ATOM 671 N N . ASP A 1 89 ? -4.953 -9.761 17.948 1.00 89.19 89 ASP A N 1
ATOM 672 C CA . ASP A 1 89 ? -4.170 -10.375 16.878 1.00 89.19 89 ASP A CA 1
ATOM 673 C C . ASP A 1 89 ? -2.779 -9.733 16.835 1.00 89.19 89 ASP A C 1
ATOM 675 O O . ASP A 1 89 ? -2.637 -8.552 16.511 1.00 89.19 89 ASP A O 1
ATOM 679 N N . THR A 1 90 ? -1.763 -10.497 17.220 1.00 87.56 90 THR A N 1
ATOM 680 C CA . THR A 1 90 ? -0.350 -10.090 17.172 1.00 87.56 90 THR A CA 1
ATOM 681 C C . THR A 1 90 ? 0.499 -11.059 16.354 1.00 87.56 90 THR A C 1
ATOM 683 O O . THR A 1 90 ? 1.717 -10.891 16.282 1.00 87.56 90 THR A O 1
ATOM 686 N N . ALA A 1 91 ? -0.118 -12.071 15.731 1.00 86.44 91 ALA A N 1
ATOM 687 C CA . ALA A 1 91 ? 0.604 -13.156 15.069 1.00 86.44 91 ALA A CA 1
ATOM 688 C C . ALA A 1 91 ? 1.503 -12.637 13.936 1.00 86.44 91 ALA A C 1
ATOM 690 O O . ALA A 1 91 ? 2.631 -13.103 13.787 1.00 86.44 91 ALA A O 1
ATOM 691 N N . HIS A 1 92 ? 1.027 -11.618 13.216 1.00 85.56 92 HIS A N 1
ATOM 692 C CA . HIS A 1 92 ? 1.674 -11.066 12.027 1.00 85.56 92 HIS A CA 1
ATOM 693 C C . HIS A 1 92 ? 2.273 -9.659 12.236 1.00 85.56 92 HIS A C 1
ATOM 695 O O . HIS A 1 92 ? 2.665 -8.991 11.281 1.00 85.56 92 HIS A O 1
ATOM 701 N N . GLU A 1 93 ? 2.405 -9.189 13.486 1.00 85.88 93 GLU A N 1
ATOM 702 C CA . GLU A 1 93 ? 2.909 -7.830 13.772 1.00 85.88 93 GLU A CA 1
ATOM 703 C C . GLU A 1 93 ? 4.349 -7.612 13.271 1.00 85.88 93 GLU A C 1
ATOM 705 O O . GLU A 1 93 ? 4.703 -6.514 12.835 1.00 85.88 93 GLU A O 1
ATOM 710 N N . ARG A 1 94 ? 5.175 -8.669 13.296 1.00 86.62 94 ARG A N 1
ATOM 711 C CA . ARG A 1 94 ? 6.585 -8.624 12.869 1.00 86.62 94 ARG A CA 1
ATOM 712 C C . ARG A 1 94 ? 6.793 -8.780 11.364 1.00 86.62 94 ARG A C 1
ATOM 714 O O . ARG A 1 94 ? 7.845 -8.381 10.881 1.00 86.62 94 ARG A O 1
ATOM 721 N N . CYS A 1 95 ? 5.832 -9.362 10.656 1.00 87.94 95 CYS A N 1
ATOM 722 C CA . CYS A 1 95 ? 5.905 -9.643 9.220 1.00 87.94 95 CYS A CA 1
ATOM 723 C C . CYS A 1 95 ? 4.888 -8.832 8.407 1.00 87.94 95 CYS A C 1
ATOM 725 O O . CYS A 1 95 ? 4.637 -9.140 7.258 1.00 87.94 95 CYS A O 1
ATOM 727 N N . THR A 1 96 ? 4.318 -7.767 8.978 1.00 94.00 96 THR A N 1
ATOM 728 C CA . THR A 1 96 ? 3.459 -6.853 8.216 1.00 94.00 96 THR A CA 1
ATOM 729 C C . THR A 1 96 ? 4.273 -6.097 7.160 1.00 94.00 96 THR A C 1
ATOM 731 O O . THR A 1 96 ? 5.080 -5.229 7.519 1.00 94.00 96 THR A O 1
ATOM 734 N N . ASP A 1 97 ? 3.987 -6.355 5.886 1.00 94.25 97 ASP A N 1
ATOM 735 C CA . ASP A 1 97 ? 4.617 -5.708 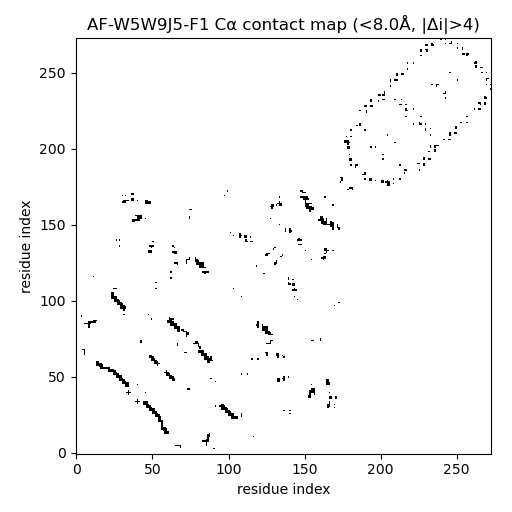4.730 1.00 94.25 97 ASP A CA 1
ATOM 736 C C . ASP A 1 97 ? 4.086 -4.299 4.468 1.00 94.25 97 ASP A C 1
ATOM 738 O O . ASP A 1 97 ? 4.826 -3.423 4.017 1.00 94.25 97 ASP A O 1
ATOM 742 N N . TYR A 1 98 ? 2.806 -4.048 4.767 1.00 96.00 98 TYR A N 1
ATOM 743 C CA . TYR A 1 98 ? 2.182 -2.748 4.519 1.00 96.00 98 TYR A CA 1
ATOM 744 C C . TYR A 1 98 ? 1.195 -2.328 5.601 1.00 96.00 98 TYR A C 1
ATOM 746 O O . TYR A 1 98 ? 0.494 -3.145 6.201 1.00 96.00 98 TYR A O 1
ATOM 754 N N . ARG A 1 99 ? 1.129 -1.015 5.839 1.00 96.94 99 ARG A N 1
ATOM 755 C CA . ARG A 1 99 ? 0.237 -0.398 6.825 1.00 96.94 99 ARG A CA 1
ATOM 756 C C . ARG A 1 99 ? -0.492 0.776 6.193 1.00 96.94 99 ARG A C 1
ATOM 758 O O . ARG A 1 99 ? 0.055 1.872 6.113 1.00 96.94 99 ARG A O 1
ATOM 765 N N . GLU A 1 100 ? -1.746 0.564 5.820 1.00 97.88 100 GLU A N 1
ATOM 766 C CA . GLU A 1 100 ? -2.621 1.664 5.420 1.00 97.88 100 GLU A CA 1
ATOM 767 C C . GLU A 1 100 ? -3.179 2.333 6.676 1.00 97.88 100 GLU A C 1
ATOM 769 O O . GLU A 1 100 ? -3.798 1.665 7.503 1.00 97.88 100 GLU A O 1
ATOM 774 N N . SER A 1 101 ? -2.947 3.636 6.848 1.00 98.06 101 SER A N 1
ATOM 775 C CA . SER A 1 101 ? -3.329 4.367 8.063 1.00 98.06 101 SER A CA 1
ATOM 776 C C . SER A 1 101 ? -4.381 5.433 7.780 1.00 98.06 101 SER A C 1
ATOM 778 O O . SER A 1 101 ? -4.182 6.308 6.943 1.00 98.06 101 SER A O 1
ATOM 780 N N . PHE A 1 102 ? -5.460 5.417 8.557 1.00 98.44 102 PHE A N 1
ATOM 781 C CA . PHE A 1 102 ? -6.527 6.408 8.508 1.00 98.44 102 PHE A CA 1
ATOM 782 C C . PHE A 1 102 ? -6.601 7.182 9.819 1.00 98.44 102 PHE A C 1
ATOM 784 O O . PHE A 1 102 ? -6.776 6.591 10.887 1.00 98.44 102 PHE A O 1
ATOM 791 N N . ALA A 1 103 ? -6.527 8.510 9.730 1.00 98.44 103 ALA A N 1
ATOM 792 C CA . ALA A 1 103 ? -6.957 9.380 10.817 1.00 98.44 103 ALA A CA 1
ATOM 793 C C . ALA A 1 103 ? -8.488 9.348 10.907 1.00 98.44 103 ALA A C 1
ATOM 795 O O . ALA A 1 103 ? -9.173 9.508 9.891 1.00 98.44 103 ALA A O 1
ATOM 796 N N . LEU A 1 104 ? -9.006 9.119 12.111 1.00 98.62 104 LEU A N 1
ATOM 797 C CA . LEU A 1 104 ? -10.433 8.990 12.382 1.00 98.62 104 LEU A CA 1
ATOM 798 C C . LEU A 1 104 ? -10.923 10.092 13.322 1.00 98.62 104 LEU A C 1
ATOM 800 O O . LEU A 1 104 ? -10.185 10.552 14.200 1.00 98.62 104 LEU A O 1
ATOM 804 N N . THR A 1 105 ? -12.199 10.453 13.198 1.00 98.44 105 THR A N 1
ATOM 805 C CA . THR A 1 105 ? -12.909 11.071 14.324 1.00 98.44 105 THR A CA 1
ATOM 806 C C . THR A 1 105 ? -13.158 10.033 15.419 1.00 98.44 105 THR A C 1
ATOM 808 O O . THR A 1 105 ? -13.048 8.820 15.203 1.00 98.44 105 THR A O 1
ATOM 811 N N . LYS A 1 106 ? -13.522 10.496 16.616 1.00 97.94 106 LYS A N 1
ATOM 812 C CA . LYS A 1 106 ? -13.893 9.603 17.716 1.00 97.94 106 LYS A CA 1
ATOM 813 C C . LYS A 1 106 ? -15.077 8.707 17.334 1.00 97.94 106 LYS A C 1
ATOM 815 O O . LYS A 1 106 ? -15.053 7.511 17.607 1.00 97.94 106 LYS A O 1
ATOM 820 N N . GLU A 1 107 ? -16.079 9.272 16.670 1.00 98.31 107 GLU A N 1
ATOM 821 C CA . GLU A 1 107 ? -17.298 8.576 16.257 1.00 98.31 107 GLU A CA 1
ATOM 822 C C . GLU A 1 107 ? -16.998 7.505 15.200 1.00 98.31 107 GLU A C 1
ATOM 824 O O . GLU A 1 107 ? -17.480 6.378 15.318 1.00 98.31 107 GLU A O 1
ATOM 829 N N . GLU A 1 108 ? -16.163 7.822 14.201 1.00 98.69 108 GLU A N 1
ATOM 830 C CA . GLU A 1 108 ? -15.694 6.852 13.199 1.00 98.69 108 GLU A CA 1
ATOM 831 C C . GLU A 1 108 ? -14.944 5.687 13.867 1.00 98.69 108 GLU A C 1
ATOM 833 O O . GLU A 1 108 ? -15.191 4.518 13.555 1.00 98.69 108 GLU A O 1
ATOM 838 N N . PHE A 1 109 ? -14.059 5.998 14.821 1.00 98.62 109 PHE A N 1
ATOM 839 C CA . PHE A 1 109 ? -13.283 5.009 15.569 1.00 98.62 109 PHE A CA 1
A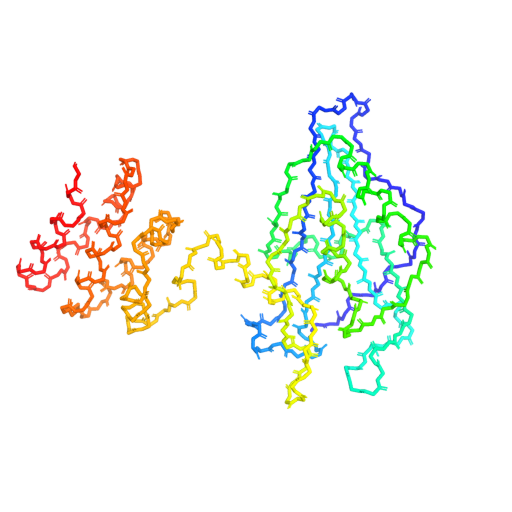TOM 840 C C . PHE A 1 109 ? -14.172 4.086 16.403 1.00 98.62 109 PHE A C 1
ATOM 842 O O . PHE A 1 109 ? -14.044 2.865 16.316 1.00 98.62 109 PHE A O 1
ATOM 849 N N . GLU A 1 110 ? -15.083 4.647 17.197 1.00 97.88 110 GLU A N 1
ATOM 850 C CA . GLU A 1 110 ? -15.981 3.877 18.062 1.00 97.88 110 GLU A CA 1
ATOM 851 C C . GLU A 1 110 ? -16.939 3.004 17.243 1.00 97.88 110 GLU A C 1
ATOM 853 O O . GLU A 1 110 ? -17.138 1.834 17.576 1.00 97.88 110 GLU A O 1
ATOM 858 N N . ALA A 1 111 ? -17.471 3.521 16.132 1.00 98.50 111 ALA A N 1
ATOM 859 C CA . ALA A 1 111 ? -18.362 2.771 15.251 1.00 98.50 111 ALA A CA 1
ATOM 860 C C . ALA A 1 111 ? -17.668 1.565 14.597 1.00 98.50 111 ALA A C 1
ATOM 862 O O . ALA A 1 111 ? -18.244 0.473 14.536 1.00 98.50 111 ALA A O 1
ATOM 863 N N . ALA A 1 112 ? -16.439 1.744 14.111 1.00 98.62 112 ALA A N 1
ATOM 864 C CA . ALA A 1 112 ? -15.660 0.673 13.500 1.00 98.62 112 ALA A CA 1
ATOM 865 C C . ALA A 1 112 ? -15.152 -0.342 14.538 1.00 98.62 112 ALA A C 1
ATOM 867 O O . ALA A 1 112 ? -15.225 -1.551 14.300 1.00 98.62 112 ALA A O 1
ATOM 868 N N . LEU A 1 113 ? -14.716 0.119 15.716 1.00 98.12 113 LEU A N 1
ATOM 869 C CA . LEU A 1 113 ? -14.300 -0.754 16.816 1.00 98.12 113 LEU A CA 1
ATOM 870 C C . LEU A 1 113 ? -15.462 -1.624 17.314 1.00 98.12 113 LEU A C 1
ATOM 872 O O . LEU A 1 113 ? -15.286 -2.830 17.495 1.00 98.12 113 LEU A O 1
ATOM 876 N N . ALA A 1 114 ? -16.654 -1.044 17.478 1.00 97.88 114 ALA A N 1
ATOM 877 C CA . ALA A 1 114 ? -17.848 -1.783 17.880 1.00 97.88 114 ALA A CA 1
ATOM 878 C C . ALA A 1 114 ? -18.203 -2.890 16.873 1.00 97.88 114 ALA A C 1
ATOM 880 O O . ALA A 1 114 ? -18.576 -3.994 17.271 1.00 97.88 114 ALA A O 1
ATOM 881 N N . LEU A 1 115 ? -18.037 -2.636 15.569 1.00 98.25 115 LEU A N 1
ATOM 882 C CA . LEU A 1 115 ? -18.256 -3.653 14.541 1.00 98.25 115 LEU A CA 1
ATOM 883 C C . LEU A 1 115 ? -17.221 -4.787 14.624 1.00 98.25 115 LEU A C 1
ATOM 885 O O . LEU A 1 115 ? -17.595 -5.959 14.559 1.00 98.25 115 LEU A O 1
ATOM 889 N N . ALA A 1 116 ? -15.940 -4.469 14.825 1.00 97.88 116 ALA A N 1
ATOM 890 C CA . ALA A 1 116 ? -14.900 -5.484 15.009 1.00 97.88 116 ALA A CA 1
ATOM 891 C C . ALA A 1 116 ? -15.182 -6.372 16.237 1.00 97.88 116 ALA A C 1
ATOM 893 O O . ALA A 1 116 ? -15.107 -7.601 16.156 1.00 97.88 116 ALA A O 1
ATOM 894 N N . GLN A 1 117 ? -15.594 -5.762 17.351 1.00 96.31 117 GLN A N 1
ATOM 895 C CA . GLN A 1 117 ? -15.995 -6.467 18.572 1.00 96.31 117 GLN A CA 1
ATOM 896 C C . GLN A 1 117 ? -17.232 -7.347 18.360 1.00 96.31 117 GLN A C 1
ATOM 898 O O . GLN A 1 117 ? -17.261 -8.484 18.834 1.00 96.31 117 GLN A O 1
ATOM 903 N N . LEU A 1 118 ? -18.228 -6.864 17.613 1.00 96.19 118 LEU A N 1
ATOM 904 C CA . LEU A 1 118 ? -19.413 -7.643 17.257 1.00 96.19 118 LEU A CA 1
ATOM 905 C C . LEU A 1 118 ? -19.043 -8.891 16.448 1.00 96.19 118 LEU A C 1
ATOM 907 O O . LEU A 1 118 ? -19.503 -9.984 16.763 1.00 96.19 118 LEU A O 1
ATOM 911 N N . HIS A 1 119 ? -18.184 -8.770 15.435 1.00 95.75 119 HIS A N 1
ATOM 912 C CA . HIS A 1 119 ? -17.728 -9.938 14.672 1.00 95.75 119 HIS A CA 1
ATOM 913 C C . HIS A 1 119 ? -16.904 -10.909 15.530 1.00 95.75 119 HIS A C 1
ATOM 915 O O . HIS A 1 119 ? -17.009 -12.125 15.355 1.00 95.75 119 HIS A O 1
ATOM 921 N N . CYS A 1 120 ? -16.142 -10.394 16.497 1.00 94.38 120 CYS A N 1
ATOM 922 C CA . CYS A 1 120 ? -15.412 -11.211 17.462 1.00 94.38 120 CYS A CA 1
ATOM 923 C C . CYS A 1 120 ? -16.322 -12.055 18.356 1.00 94.38 120 CYS A C 1
ATOM 925 O O . CYS A 1 120 ? -16.010 -13.218 18.624 1.00 94.38 120 CYS A O 1
ATOM 927 N N . THR A 1 121 ? -17.461 -11.517 18.788 1.00 93.50 121 THR A N 1
ATOM 928 C CA . THR A 1 121 ? -18.417 -12.255 19.624 1.00 93.50 121 THR A CA 1
ATOM 929 C C . THR A 1 121 ? -19.345 -13.148 18.803 1.00 93.50 121 THR A C 1
ATOM 931 O O . THR A 1 121 ? -19.605 -14.280 19.208 1.00 93.50 121 THR A O 1
ATOM 934 N N . ALA A 1 122 ? -19.792 -12.690 17.630 1.00 93.88 122 ALA A N 1
ATOM 935 C CA . ALA A 1 122 ? -20.730 -13.409 16.767 1.00 93.88 122 ALA A CA 1
ATOM 936 C C . ALA A 1 122 ? -20.128 -14.648 16.083 1.00 93.88 122 ALA A C 1
ATOM 938 O O . ALA A 1 122 ? -20.877 -15.537 15.683 1.00 93.88 122 ALA A O 1
ATOM 939 N N . ARG A 1 123 ? -18.793 -14.714 15.945 1.00 91.88 123 ARG A N 1
ATOM 940 C CA . ARG A 1 123 ? -18.056 -15.830 15.314 1.00 91.88 123 ARG A CA 1
ATOM 941 C C . ARG A 1 123 ? -18.629 -16.223 13.940 1.00 91.88 123 ARG A C 1
ATOM 943 O O . ARG A 1 123 ? -19.099 -17.350 13.757 1.00 91.88 123 ARG A O 1
ATOM 950 N N . PRO A 1 124 ? -18.620 -15.299 12.962 1.00 95.81 124 PRO A N 1
ATOM 951 C CA . PRO A 1 124 ? -19.125 -15.585 11.624 1.00 95.81 124 PRO A CA 1
ATOM 952 C C . PRO A 1 124 ? -18.342 -16.728 10.960 1.00 95.81 124 PRO A C 1
ATOM 954 O O . PRO A 1 124 ? -17.191 -17.006 11.298 1.00 95.81 124 PRO A O 1
ATOM 957 N N . LYS A 1 125 ? -18.961 -17.381 9.971 1.00 97.31 125 LYS A N 1
ATOM 958 C CA . LYS A 1 125 ? -18.270 -18.359 9.119 1.00 97.31 125 LYS A CA 1
ATOM 959 C C . LYS A 1 125 ? -17.190 -17.658 8.297 1.00 97.31 125 LYS A C 1
ATOM 961 O O . LYS A 1 125 ? -17.442 -16.585 7.756 1.00 97.31 125 LYS A O 1
ATOM 966 N N . TYR A 1 126 ? -16.027 -18.289 8.181 1.00 97.00 126 TYR A N 1
ATOM 967 C CA . TYR A 1 126 ? -14.981 -17.855 7.264 1.00 97.00 126 TYR A CA 1
ATOM 968 C C . TYR A 1 126 ? -15.272 -18.458 5.894 1.00 97.00 126 TYR A C 1
ATOM 970 O O . TYR A 1 126 ? -15.411 -19.676 5.766 1.00 97.00 126 TYR A O 1
ATOM 978 N N . ASP A 1 127 ? -15.394 -17.613 4.881 1.00 96.25 127 ASP A N 1
ATOM 979 C CA . ASP A 1 127 ? -15.632 -18.017 3.502 1.00 96.25 127 ASP A CA 1
ATOM 980 C C . ASP A 1 127 ? -14.548 -17.418 2.617 1.00 96.25 127 ASP A C 1
ATOM 982 O O . ASP A 1 127 ? -14.507 -16.206 2.400 1.00 96.25 127 ASP A O 1
ATOM 986 N N . LEU A 1 128 ? -13.681 -18.276 2.082 1.00 93.81 128 LEU A N 1
ATOM 987 C CA . LEU A 1 128 ? -12.532 -17.845 1.300 1.00 93.81 128 LEU A CA 1
ATOM 988 C C . LEU A 1 128 ? -12.933 -16.993 0.086 1.00 93.81 128 LEU A C 1
ATOM 990 O O . LEU A 1 128 ? -12.155 -16.142 -0.333 1.00 93.81 128 LEU A O 1
ATOM 994 N N . ARG A 1 129 ? -14.145 -17.185 -0.457 1.00 93.69 129 ARG A N 1
ATOM 995 C CA . ARG A 1 129 ? -14.618 -16.506 -1.673 1.00 93.69 129 ARG A CA 1
ATOM 996 C C . ARG A 1 129 ? -15.355 -15.193 -1.408 1.00 93.69 129 ARG A C 1
ATOM 998 O O . ARG A 1 129 ? -15.367 -14.318 -2.285 1.00 93.69 129 ARG A O 1
ATOM 1005 N N . THR A 1 130 ? -16.027 -15.083 -0.261 1.00 96.06 130 THR A N 1
ATOM 1006 C CA . THR A 1 130 ? -17.002 -14.004 -0.010 1.00 96.06 130 THR A CA 1
ATOM 1007 C C . THR A 1 130 ? -16.850 -13.284 1.322 1.00 96.06 130 THR A C 1
ATOM 1009 O O . THR A 1 130 ? -17.388 -12.190 1.457 1.00 96.06 130 THR A O 1
ATOM 1012 N N . PHE A 1 131 ? -16.204 -13.884 2.324 1.00 97.75 131 PHE A N 1
ATOM 1013 C CA . PHE A 1 131 ? -16.038 -13.263 3.636 1.00 97.75 131 PHE A CA 1
ATOM 1014 C C . PHE A 1 131 ? -14.822 -13.842 4.365 1.00 97.75 131 PHE A C 1
ATOM 1016 O O . PHE A 1 131 ? -14.925 -14.814 5.116 1.00 97.75 131 PHE A O 1
ATOM 1023 N N . ASN A 1 132 ? -13.663 -13.242 4.112 1.00 97.25 132 ASN A N 1
ATOM 1024 C CA . ASN A 1 132 ? -12.366 -13.665 4.632 1.00 97.25 132 ASN A CA 1
ATOM 1025 C C . ASN A 1 132 ? -11.669 -12.514 5.391 1.00 97.25 132 ASN A C 1
ATOM 1027 O O . ASN A 1 132 ? -12.300 -11.502 5.704 1.00 97.25 132 ASN A O 1
ATOM 1031 N N . CYS A 1 133 ? -10.383 -12.670 5.716 1.00 97.69 133 CYS A N 1
ATOM 1032 C CA . CYS A 1 133 ? -9.595 -11.675 6.453 1.00 97.69 133 CYS A CA 1
ATOM 1033 C C . CYS A 1 133 ? -9.593 -10.289 5.782 1.00 97.69 133 CYS A C 1
ATOM 1035 O O . CYS A 1 133 ? -9.848 -9.277 6.439 1.00 97.69 133 CYS A O 1
ATOM 1037 N N . THR A 1 134 ? -9.395 -10.238 4.466 1.00 98.44 134 THR A N 1
ATOM 1038 C CA . THR A 1 134 ? -9.352 -8.991 3.695 1.00 98.44 134 THR A CA 1
ATOM 1039 C C . THR A 1 134 ? -10.737 -8.360 3.563 1.00 98.44 134 THR A C 1
ATOM 1041 O O . THR A 1 134 ? -10.880 -7.155 3.774 1.00 98.44 134 THR A O 1
ATOM 1044 N N . THR A 1 135 ? -11.787 -9.158 3.326 1.00 98.50 135 THR A N 1
ATOM 1045 C CA . THR A 1 135 ? -13.172 -8.652 3.328 1.00 98.50 135 THR A CA 1
ATOM 1046 C C . THR A 1 135 ? -13.557 -8.070 4.690 1.00 98.50 135 THR A C 1
ATOM 1048 O O . THR A 1 135 ? -14.201 -7.023 4.754 1.00 98.50 135 THR A O 1
ATOM 1051 N N . PHE A 1 136 ? -13.156 -8.727 5.783 1.00 98.62 136 PHE A N 1
ATOM 1052 C CA . PHE A 1 136 ? -13.374 -8.233 7.140 1.00 98.62 136 PHE A CA 1
ATOM 1053 C C . PHE A 1 136 ? -12.691 -6.876 7.349 1.00 98.62 136 PHE A C 1
ATOM 1055 O O . PHE A 1 136 ? -13.351 -5.927 7.763 1.00 98.62 136 PHE A O 1
ATOM 1062 N N . ALA A 1 137 ? -11.410 -6.744 6.996 1.00 98.56 137 ALA A N 1
ATOM 1063 C CA . ALA A 1 137 ? -10.692 -5.478 7.128 1.00 98.56 137 ALA A CA 1
ATOM 1064 C C . ALA A 1 137 ? -11.323 -4.344 6.298 1.00 98.56 137 ALA A C 1
ATOM 1066 O O . ALA A 1 137 ? -11.476 -3.230 6.803 1.00 98.56 137 ALA A O 1
ATOM 1067 N N . ARG A 1 138 ? -11.768 -4.635 5.065 1.00 98.56 138 ARG A N 1
ATOM 1068 C CA . ARG A 1 138 ? -12.524 -3.685 4.231 1.00 98.56 138 ARG A CA 1
ATOM 1069 C C . ARG A 1 138 ? -13.805 -3.225 4.914 1.00 98.56 138 ARG A C 1
ATOM 1071 O O . ARG A 1 138 ? -14.048 -2.026 4.984 1.00 98.56 138 ARG A O 1
ATOM 1078 N N . LEU A 1 139 ? -14.595 -4.158 5.441 1.00 98.50 139 LEU A N 1
ATOM 1079 C CA . LEU A 1 139 ? -15.848 -3.844 6.124 1.00 98.50 139 LEU A CA 1
ATOM 1080 C C . LEU A 1 139 ? -15.622 -2.912 7.328 1.00 98.50 139 LEU A C 1
ATOM 1082 O O . LEU A 1 139 ? -16.405 -1.991 7.554 1.00 98.50 139 LEU A O 1
ATOM 1086 N N . ILE A 1 140 ? -14.542 -3.124 8.085 1.00 98.75 140 ILE A N 1
ATOM 1087 C CA . ILE A 1 140 ? -14.168 -2.246 9.200 1.00 98.75 140 ILE A CA 1
ATOM 1088 C C . ILE A 1 140 ? -13.759 -0.851 8.706 1.00 98.75 140 ILE A C 1
ATOM 1090 O O . ILE A 1 140 ? -14.218 0.144 9.268 1.00 98.75 140 ILE A O 1
ATOM 1094 N N . ALA A 1 141 ? -12.942 -0.760 7.652 1.00 98.69 141 ALA A N 1
ATOM 1095 C CA . ALA A 1 141 ? -12.551 0.522 7.062 1.00 98.69 141 ALA A CA 1
ATOM 1096 C C . ALA A 1 141 ? -13.767 1.307 6.537 1.00 98.69 141 ALA A C 1
ATOM 1098 O O . ALA A 1 141 ? -13.919 2.487 6.850 1.00 98.69 141 ALA A O 1
ATOM 1099 N N . GLU A 1 142 ? -14.685 0.639 5.837 1.00 98.62 142 GLU A N 1
ATOM 1100 C CA . GLU A 1 142 ? -15.937 1.233 5.348 1.00 98.62 142 GLU A CA 1
ATOM 1101 C C . GLU A 1 142 ? -16.829 1.709 6.494 1.00 98.62 142 GLU A C 1
ATOM 1103 O O . GLU A 1 142 ? -17.431 2.780 6.412 1.00 98.62 142 GLU A O 1
ATOM 1108 N N . LYS A 1 143 ? -16.877 0.962 7.605 1.00 98.69 143 LYS A N 1
ATOM 1109 C CA . LYS A 1 143 ? -17.611 1.386 8.801 1.00 98.69 143 LYS A CA 1
ATOM 1110 C C . LYS A 1 143 ? -17.033 2.658 9.428 1.00 98.69 143 LYS A C 1
ATOM 1112 O O . LYS A 1 143 ? -17.797 3.428 10.005 1.00 98.69 143 LYS A O 1
ATOM 1117 N N . ALA A 1 144 ? -15.729 2.889 9.279 1.00 98.56 144 ALA A N 1
ATOM 1118 C CA . ALA A 1 144 ? -15.049 4.129 9.657 1.00 98.56 144 ALA A CA 1
ATOM 1119 C C . ALA A 1 144 ? -15.163 5.240 8.590 1.00 98.56 144 ALA A C 1
ATOM 1121 O O . ALA A 1 144 ? -14.476 6.255 8.691 1.00 98.56 144 ALA A O 1
ATOM 1122 N N . GLY A 1 145 ? -15.970 5.045 7.539 1.00 98.31 145 GLY A N 1
ATOM 1123 C CA . GLY A 1 145 ? -16.125 6.002 6.441 1.00 98.31 145 GLY A CA 1
ATOM 1124 C C . GLY A 1 145 ? -14.917 6.080 5.505 1.00 98.31 145 GLY A C 1
ATOM 1125 O O . GLY A 1 145 ? -14.770 7.063 4.781 1.00 98.31 145 GLY A O 1
ATOM 1126 N N . LYS A 1 146 ? -14.025 5.083 5.528 1.00 98.25 146 LYS A N 1
ATOM 1127 C CA . LYS A 1 146 ? -12.814 5.036 4.700 1.00 98.25 146 LYS A CA 1
ATOM 1128 C C . LYS A 1 146 ? -12.966 4.009 3.584 1.00 98.25 146 LYS A C 1
ATOM 1130 O O . LYS A 1 146 ? -13.714 3.044 3.701 1.00 98.25 146 LYS A O 1
ATOM 1135 N N . SER A 1 147 ? -12.235 4.210 2.495 1.00 96.88 147 SER A N 1
ATOM 1136 C CA . SER A 1 147 ? -12.241 3.315 1.337 1.00 96.88 147 SER A CA 1
ATOM 1137 C C . SER A 1 147 ? -10.871 2.684 1.133 1.00 96.88 147 SER A C 1
ATOM 1139 O O . SER A 1 147 ? -9.853 3.368 1.219 1.00 96.88 147 SER A O 1
ATOM 1141 N N . LEU A 1 148 ? -10.861 1.403 0.782 1.00 97.06 148 LEU A N 1
ATOM 1142 C CA . LEU A 1 148 ? -9.685 0.695 0.283 1.00 97.06 148 LEU A CA 1
ATOM 1143 C C . LEU A 1 148 ? -9.801 0.509 -1.238 1.00 97.06 148 LEU A C 1
ATOM 1145 O O . LEU A 1 148 ? -10.919 0.514 -1.763 1.00 97.06 148 LEU A O 1
ATOM 1149 N N . PRO A 1 149 ? -8.680 0.339 -1.960 1.00 95.94 149 PRO A N 1
ATOM 1150 C CA . PRO A 1 149 ? -8.724 0.027 -3.383 1.00 95.94 149 PRO A CA 1
ATOM 1151 C C . PRO A 1 149 ? -9.346 -1.359 -3.638 1.00 95.94 149 PRO A C 1
ATOM 1153 O O . PRO A 1 149 ? -9.521 -2.154 -2.705 1.00 95.94 149 PRO A O 1
ATOM 1156 N N . PRO A 1 150 ? -9.674 -1.679 -4.904 1.00 95.12 150 PRO A N 1
ATOM 1157 C CA . PRO A 1 150 ? -10.099 -3.019 -5.281 1.00 95.12 150 PRO A CA 1
ATOM 1158 C C . PRO A 1 150 ? -9.098 -4.078 -4.810 1.00 95.12 150 PRO A C 1
ATOM 1160 O O . PRO A 1 150 ? -7.895 -3.947 -5.003 1.00 95.12 150 PRO A O 1
ATOM 1163 N N . MET A 1 151 ? -9.619 -5.139 -4.201 1.00 96.69 151 MET A N 1
ATOM 1164 C CA . MET A 1 151 ? -8.829 -6.203 -3.565 1.00 96.69 151 MET A CA 1
ATOM 1165 C C . MET A 1 151 ? -9.201 -7.599 -4.062 1.00 96.69 151 MET A C 1
ATOM 1167 O O . MET A 1 151 ? -8.689 -8.596 -3.558 1.00 96.69 151 MET A O 1
ATOM 1171 N N . ARG A 1 152 ? -10.125 -7.681 -5.027 1.00 96.19 152 ARG A N 1
ATOM 1172 C CA . ARG A 1 152 ? -10.589 -8.946 -5.584 1.00 96.19 152 ARG A CA 1
ATOM 1173 C C . ARG A 1 152 ? -9.610 -9.419 -6.651 1.00 96.19 152 ARG A C 1
ATOM 1175 O O . ARG A 1 152 ? -9.487 -8.791 -7.696 1.00 96.19 152 ARG A O 1
ATOM 1182 N N . GLY A 1 153 ? -8.956 -10.539 -6.386 1.00 94.62 153 GLY A N 1
ATOM 1183 C CA . GLY A 1 153 ? -7.965 -11.147 -7.266 1.00 94.62 153 GLY A CA 1
ATOM 1184 C C . GLY A 1 153 ? -7.859 -12.645 -7.019 1.00 94.62 153 GLY A C 1
ATOM 1185 O O . GLY A 1 153 ? -8.734 -13.240 -6.393 1.00 94.62 153 GLY A O 1
ATOM 1186 N N . LYS A 1 154 ? -6.815 -13.275 -7.545 1.00 93.62 154 LYS A N 1
ATOM 1187 C CA . LYS A 1 154 ? -6.634 -14.729 -7.516 1.00 93.62 154 LYS A CA 1
ATOM 1188 C C . LYS A 1 154 ? -6.482 -15.263 -6.080 1.00 93.62 154 LYS A C 1
ATOM 1190 O O . LYS A 1 154 ? -5.775 -14.672 -5.276 1.00 93.62 154 LYS A O 1
ATOM 1195 N N . VAL A 1 155 ? -7.130 -16.390 -5.760 1.00 87.75 155 VAL A N 1
ATOM 1196 C CA . VAL A 1 155 ? -7.035 -17.081 -4.445 1.00 87.75 155 VAL A CA 1
ATOM 1197 C C . VAL A 1 155 ? -6.893 -18.604 -4.572 1.00 87.75 155 VAL A C 1
ATOM 1199 O O . VAL A 1 155 ? -7.434 -19.394 -3.799 1.00 87.75 155 VAL A O 1
ATOM 1202 N N . GLY A 1 156 ? -6.178 -19.040 -5.599 1.00 77.62 156 GLY A N 1
ATOM 1203 C CA . GLY A 1 156 ? -5.969 -20.443 -5.933 1.00 77.62 156 GLY A CA 1
ATOM 1204 C C . GLY A 1 156 ? -5.178 -20.544 -7.229 1.00 77.62 156 GLY A C 1
ATOM 1205 O O . GLY A 1 156 ? -5.150 -19.585 -7.987 1.00 77.62 156 GLY A O 1
ATOM 1206 N N . GLY A 1 157 ? -4.512 -21.677 -7.464 1.00 71.38 157 GLY A N 1
ATOM 1207 C CA . GLY A 1 157 ? -3.596 -21.859 -8.596 1.00 71.38 157 GLY A CA 1
ATOM 1208 C C . GLY A 1 157 ? -4.271 -21.777 -9.975 1.00 71.38 157 GLY A C 1
ATOM 1209 O O . GLY A 1 157 ? -4.731 -20.731 -10.418 1.00 71.38 157 GLY A O 1
ATOM 1210 N N . SER A 1 158 ? -4.317 -22.885 -10.708 1.00 66.25 158 SER A N 1
ATOM 1211 C CA . SER A 1 158 ? -4.831 -22.931 -12.089 1.00 66.25 158 SER A CA 1
ATOM 1212 C C . SER A 1 158 ? -6.357 -22.793 -12.219 1.00 66.25 158 SER A C 1
ATOM 1214 O O . SER A 1 158 ? -6.888 -22.824 -13.324 1.00 66.25 158 SER A O 1
ATOM 1216 N N . THR A 1 159 ? -7.085 -22.655 -11.111 1.00 67.38 159 THR A N 1
ATOM 1217 C CA . THR A 1 159 ? -8.547 -22.795 -11.066 1.00 67.38 159 THR A CA 1
ATOM 1218 C C . THR A 1 159 ? -9.314 -21.512 -11.397 1.00 67.38 159 THR A C 1
ATOM 1220 O O . THR A 1 159 ? -10.542 -21.540 -11.426 1.00 67.38 159 THR A O 1
ATOM 1223 N N . GLY A 1 160 ? -8.621 -20.385 -11.617 1.00 81.00 160 GLY A N 1
ATOM 1224 C CA . GLY A 1 160 ? -9.240 -19.097 -11.967 1.00 81.00 160 GLY A CA 1
ATOM 1225 C C . GLY A 1 160 ? -10.149 -18.510 -10.879 1.00 81.00 160 GLY A C 1
ATOM 1226 O O . GLY A 1 160 ? -10.958 -17.626 -11.153 1.00 81.00 160 GLY A O 1
ATOM 1227 N N . ILE A 1 161 ? -10.059 -19.012 -9.644 1.00 89.31 161 ILE A N 1
ATOM 1228 C CA . ILE A 1 161 ? -10.927 -18.584 -8.544 1.00 89.31 161 ILE A CA 1
ATOM 1229 C C . ILE A 1 161 ? -10.445 -17.234 -8.023 1.00 89.31 161 ILE A C 1
ATOM 1231 O O . ILE A 1 161 ? -9.267 -17.075 -7.696 1.00 89.31 161 ILE A O 1
ATOM 1235 N N . VAL A 1 162 ? -11.382 -16.291 -7.896 1.00 93.69 162 VAL A N 1
ATOM 1236 C CA . VAL A 1 162 ? -11.110 -14.941 -7.400 1.00 93.69 162 VAL A CA 1
ATOM 1237 C C . VAL A 1 162 ? -11.877 -14.616 -6.121 1.00 93.69 162 VAL A C 1
ATOM 1239 O O . VAL A 1 162 ? -13.061 -14.943 -5.980 1.00 93.69 162 VAL A O 1
ATOM 1242 N N . ALA A 1 163 ? -11.206 -13.929 -5.203 1.00 95.50 163 ALA A N 1
ATOM 1243 C CA . ALA A 1 163 ? -11.760 -13.398 -3.968 1.00 95.50 163 ALA A CA 1
ATOM 1244 C C . ALA A 1 163 ? -10.930 -12.216 -3.460 1.00 95.50 163 ALA A C 1
ATOM 1246 O O . ALA A 1 163 ? -9.856 -11.918 -3.987 1.00 95.50 163 ALA A O 1
ATOM 1247 N N . ASP A 1 164 ? -11.441 -11.542 -2.435 1.00 97.50 164 ASP A N 1
ATOM 1248 C CA . ASP A 1 164 ? -10.695 -10.493 -1.747 1.00 97.50 164 ASP A CA 1
ATOM 1249 C C . ASP A 1 164 ? -9.438 -11.117 -1.127 1.00 97.50 164 ASP A C 1
ATOM 1251 O O . ASP A 1 164 ? -9.546 -12.143 -0.455 1.00 97.50 164 ASP A O 1
ATOM 1255 N N . ASN A 1 165 ? -8.254 -10.559 -1.374 1.00 96.62 165 ASN A N 1
ATOM 1256 C CA . ASN A 1 165 ? -7.017 -11.097 -0.809 1.00 96.62 165 ASN A CA 1
ATOM 1257 C C . ASN A 1 165 ? -5.972 -10.007 -0.493 1.00 96.62 165 ASN A C 1
ATOM 1259 O O . ASN A 1 165 ? -5.964 -8.953 -1.141 1.00 96.62 165 ASN A O 1
ATOM 1263 N N . PRO A 1 166 ? -5.070 -10.273 0.472 1.00 97.12 166 PRO A N 1
ATOM 1264 C CA . PRO A 1 166 ? -4.041 -9.335 0.924 1.00 97.12 166 PRO A CA 1
ATOM 1265 C C . PRO A 1 166 ? -3.110 -8.860 -0.192 1.00 97.12 166 PRO A C 1
ATOM 1267 O O . PRO A 1 166 ? -2.814 -7.674 -0.268 1.00 97.12 166 PRO A O 1
ATOM 1270 N N . ASN A 1 167 ? -2.692 -9.756 -1.090 1.00 96.88 167 ASN A N 1
ATOM 1271 C CA . ASN A 1 167 ? -1.749 -9.437 -2.165 1.00 96.88 167 ASN A CA 1
ATOM 1272 C C . ASN A 1 167 ? -2.338 -8.438 -3.171 1.00 96.88 167 ASN A C 1
ATOM 1274 O O . ASN A 1 167 ? -1.690 -7.465 -3.541 1.00 96.88 167 ASN A O 1
ATOM 1278 N N . THR A 1 168 ? -3.595 -8.631 -3.582 1.00 96.88 168 THR A N 1
ATOM 1279 C CA . THR A 1 168 ? -4.272 -7.700 -4.500 1.00 96.88 168 THR A CA 1
ATOM 1280 C C . THR A 1 168 ? -4.523 -6.348 -3.831 1.00 96.88 168 THR A C 1
ATOM 1282 O O . THR A 1 168 ? -4.339 -5.309 -4.461 1.00 96.88 168 THR A O 1
ATOM 1285 N N . LEU A 1 169 ? -4.890 -6.345 -2.543 1.00 97.88 169 LEU A N 1
ATOM 1286 C CA . LEU A 1 169 ? -5.006 -5.113 -1.761 1.00 97.88 169 LEU A CA 1
ATOM 1287 C C . LEU A 1 169 ? -3.659 -4.375 -1.674 1.00 97.88 169 LEU A C 1
ATOM 1289 O O . LEU A 1 169 ? -3.604 -3.173 -1.931 1.00 97.88 169 LEU A O 1
ATOM 1293 N N . TYR A 1 170 ? -2.585 -5.095 -1.346 1.00 96.62 170 TYR A N 1
ATOM 1294 C CA . TYR A 1 170 ? -1.228 -4.564 -1.270 1.00 96.62 170 TYR A CA 1
ATOM 1295 C C . TYR A 1 170 ? -0.788 -3.940 -2.592 1.00 96.62 170 TYR A C 1
ATOM 1297 O O . TYR A 1 170 ? -0.303 -2.812 -2.595 1.00 96.62 170 TYR A O 1
ATOM 1305 N N . GLU A 1 171 ? -0.990 -4.623 -3.720 1.00 94.44 171 GLU A N 1
ATOM 1306 C CA . GLU A 1 171 ? -0.633 -4.070 -5.027 1.00 94.44 171 GLU A CA 1
ATOM 1307 C C . GLU A 1 171 ? -1.463 -2.837 -5.378 1.00 94.44 171 GLU A C 1
ATOM 1309 O O . GLU A 1 171 ? -0.917 -1.863 -5.891 1.00 94.44 171 GLU A O 1
ATOM 1314 N N . GLY A 1 172 ? -2.765 -2.837 -5.075 1.00 94.44 172 GLY A N 1
ATOM 1315 C CA . GLY A 1 172 ? -3.625 -1.675 -5.293 1.00 94.44 172 GLY A CA 1
ATOM 1316 C C . GLY A 1 172 ? -3.158 -0.450 -4.502 1.00 94.44 172 GLY A C 1
ATOM 1317 O O . GLY A 1 172 ? -3.074 0.647 -5.055 1.00 94.44 172 GLY A O 1
ATOM 1318 N N . LEU A 1 173 ? -2.808 -0.639 -3.226 1.00 94.69 173 LEU A N 1
ATOM 1319 C CA . LEU A 1 173 ? -2.256 0.418 -2.372 1.00 94.69 173 LEU A CA 1
ATOM 1320 C C . LEU A 1 173 ? -0.870 0.854 -2.848 1.00 94.69 173 LEU A C 1
ATOM 1322 O O . LEU A 1 173 ? -0.623 2.042 -3.015 1.00 94.69 173 LEU A O 1
ATOM 1326 N N . SER A 1 174 ? 0.009 -0.094 -3.166 1.00 91.56 174 SER A N 1
ATOM 1327 C CA . SER A 1 174 ? 1.362 0.215 -3.622 1.00 91.56 174 SER A CA 1
ATOM 1328 C C . SER A 1 174 ? 1.359 0.961 -4.954 1.00 91.56 174 SER A C 1
ATOM 1330 O O . SER A 1 174 ? 2.110 1.914 -5.108 1.00 91.56 174 SER A O 1
ATOM 1332 N N . ARG A 1 175 ? 0.476 0.613 -5.899 1.00 89.62 175 ARG A N 1
ATOM 1333 C CA . ARG A 1 175 ? 0.291 1.380 -7.144 1.00 89.62 175 ARG A CA 1
ATOM 1334 C C . ARG A 1 175 ? -0.272 2.771 -6.882 1.00 89.62 175 ARG A C 1
ATOM 1336 O O . ARG A 1 175 ? 0.171 3.720 -7.515 1.00 89.62 175 ARG A O 1
ATOM 1343 N N . ARG A 1 176 ? -1.221 2.919 -5.952 1.00 89.62 176 ARG A N 1
ATOM 1344 C CA . ARG A 1 176 ? -1.744 4.237 -5.555 1.00 89.62 176 ARG A CA 1
ATOM 1345 C C . ARG A 1 176 ? -0.637 5.114 -4.963 1.00 89.62 176 ARG A C 1
ATOM 1347 O O . ARG A 1 176 ? -0.578 6.297 -5.281 1.00 89.62 176 ARG A O 1
ATOM 1354 N N . ASP A 1 177 ? 0.224 4.525 -4.138 1.00 89.81 177 ASP A N 1
ATOM 1355 C CA . ASP A 1 177 ? 1.181 5.267 -3.316 1.00 89.81 177 ASP A CA 1
ATOM 1356 C C . ASP A 1 177 ? 2.542 5.449 -3.998 1.00 89.81 177 ASP A C 1
ATOM 1358 O O . ASP A 1 177 ? 3.192 6.460 -3.777 1.00 89.81 177 ASP A O 1
ATOM 1362 N N . THR A 1 178 ? 2.968 4.514 -4.851 1.00 89.00 178 THR A N 1
ATOM 1363 C CA . THR A 1 178 ? 4.204 4.593 -5.659 1.00 89.00 178 THR A CA 1
ATOM 1364 C C . THR A 1 178 ? 3.942 5.152 -7.059 1.00 89.00 178 THR A C 1
ATOM 1366 O O . THR A 1 178 ? 4.788 5.841 -7.625 1.00 89.00 178 THR A O 1
ATOM 1369 N N . GLY A 1 179 ? 2.755 4.915 -7.613 1.00 89.75 179 GLY A N 1
ATOM 1370 C CA . GLY A 1 179 ? 2.374 5.345 -8.953 1.00 89.75 179 GLY A CA 1
ATOM 1371 C C . GLY A 1 179 ? 2.499 4.240 -10.014 1.00 89.75 179 GLY A C 1
ATOM 1372 O O . GLY A 1 179 ? 2.645 3.056 -9.694 1.00 89.75 179 GLY A O 1
ATOM 1373 N N . PRO A 1 180 ? 2.426 4.616 -11.302 1.00 89.69 180 PRO A N 1
ATOM 1374 C CA . PRO A 1 180 ? 2.238 3.685 -12.418 1.00 89.69 180 PRO A CA 1
ATOM 1375 C C . PRO A 1 180 ? 3.451 2.789 -12.692 1.00 89.69 180 PRO A C 1
ATOM 1377 O O . PRO A 1 180 ? 3.305 1.743 -13.312 1.00 89.69 180 PRO A O 1
ATOM 1380 N N . THR A 1 181 ? 4.641 3.162 -12.219 1.00 93.06 181 THR A N 1
ATOM 1381 C CA . THR A 1 181 ? 5.890 2.415 -12.439 1.00 93.06 181 THR A CA 1
ATOM 1382 C C . THR A 1 181 ? 6.182 1.364 -11.370 1.00 93.06 181 THR A C 1
ATOM 1384 O O . THR A 1 181 ? 7.247 0.744 -11.394 1.00 93.06 181 THR A O 1
ATOM 1387 N N . TYR A 1 182 ? 5.252 1.150 -10.436 1.00 90.00 182 TYR A N 1
ATOM 1388 C CA . TYR A 1 182 ? 5.380 0.157 -9.376 1.00 90.00 182 TYR A CA 1
ATOM 1389 C C . TYR A 1 182 ? 5.782 -1.224 -9.933 1.00 90.00 182 TYR A C 1
ATOM 1391 O O . TYR A 1 182 ? 5.093 -1.777 -10.789 1.00 90.00 182 TYR A O 1
ATOM 1399 N N . ARG A 1 183 ? 6.894 -1.772 -9.413 1.00 87.06 183 ARG A N 1
ATOM 1400 C CA . ARG A 1 183 ? 7.516 -3.068 -9.783 1.00 87.06 183 ARG A CA 1
ATOM 1401 C C . ARG A 1 183 ? 8.042 -3.199 -11.215 1.00 87.06 183 ARG A C 1
ATOM 1403 O O . ARG A 1 183 ? 8.410 -4.298 -11.617 1.00 87.06 183 ARG A O 1
ATOM 1410 N N . LEU A 1 184 ? 8.100 -2.113 -11.979 1.00 93.06 184 LEU A N 1
ATOM 1411 C CA . LEU A 1 184 ? 8.709 -2.148 -13.304 1.00 93.06 184 LEU A CA 1
ATOM 1412 C C . LEU A 1 184 ? 10.224 -1.988 -13.183 1.00 93.06 184 LEU A C 1
ATOM 1414 O O . LEU A 1 184 ? 10.702 -0.944 -12.726 1.00 93.06 184 LEU A O 1
ATOM 1418 N N . ASP A 1 185 ? 10.960 -3.003 -13.630 1.00 92.75 185 ASP A N 1
ATOM 1419 C CA . ASP A 1 185 ? 12.429 -3.040 -13.598 1.00 92.75 185 ASP A CA 1
ATOM 1420 C C . ASP A 1 185 ? 13.056 -3.155 -14.996 1.00 92.75 185 ASP A C 1
ATOM 1422 O O . ASP A 1 185 ? 14.273 -3.038 -15.147 1.00 92.75 185 ASP A O 1
ATOM 1426 N N . SER A 1 186 ? 12.253 -3.363 -16.042 1.00 95.81 186 SER A N 1
ATOM 1427 C CA . SER A 1 186 ? 12.706 -3.311 -17.432 1.00 95.81 186 SER A CA 1
ATOM 1428 C C . SER A 1 186 ? 12.624 -1.889 -17.975 1.00 95.81 186 SER A C 1
ATOM 1430 O O . SER A 1 186 ? 11.580 -1.241 -17.880 1.00 95.81 186 SER A O 1
ATOM 1432 N N . ASP A 1 187 ? 13.683 -1.428 -18.642 1.00 96.62 187 ASP A N 1
ATOM 1433 C CA . ASP A 1 187 ? 13.697 -0.107 -19.283 1.00 96.62 187 ASP A CA 1
ATOM 1434 C C . ASP A 1 187 ? 12.572 0.009 -20.322 1.00 96.62 187 ASP A C 1
ATOM 1436 O O . ASP A 1 187 ? 11.933 1.048 -20.462 1.00 96.62 187 ASP A O 1
ATOM 1440 N N . THR A 1 188 ? 12.253 -1.085 -21.022 1.00 97.12 188 THR A N 1
ATOM 1441 C CA . THR A 1 188 ? 11.152 -1.111 -21.995 1.00 97.12 188 THR A CA 1
ATOM 1442 C C . THR A 1 188 ? 9.793 -0.940 -21.330 1.00 97.12 188 THR A C 1
ATOM 1444 O O . THR A 1 188 ? 8.968 -0.177 -21.835 1.00 97.12 188 THR A O 1
ATOM 1447 N N . GLU A 1 189 ? 9.551 -1.614 -20.206 1.00 97.06 189 GLU A N 1
ATOM 1448 C CA . GLU A 1 189 ? 8.285 -1.500 -19.475 1.00 97.06 189 GLU A CA 1
ATOM 1449 C C . GLU A 1 189 ? 8.127 -0.108 -18.868 1.00 97.06 189 GLU A C 1
ATOM 1451 O O . GLU A 1 189 ? 7.059 0.494 -18.989 1.00 97.06 189 GLU A O 1
ATOM 1456 N N . LEU A 1 190 ? 9.205 0.439 -18.297 1.00 97.50 190 LEU A N 1
ATOM 1457 C CA . LEU A 1 190 ? 9.241 1.800 -17.768 1.00 97.50 190 LEU A CA 1
ATOM 1458 C C . LEU A 1 190 ? 8.917 2.827 -18.854 1.00 97.50 190 LEU A C 1
ATOM 1460 O O . LEU A 1 190 ? 7.983 3.610 -18.688 1.00 97.50 190 LEU A O 1
ATOM 1464 N N . ARG A 1 191 ? 9.622 2.793 -19.991 1.00 97.81 191 ARG A N 1
ATOM 1465 C CA . ARG A 1 191 ? 9.377 3.710 -21.117 1.00 97.81 191 ARG A CA 1
ATOM 1466 C C . ARG A 1 191 ? 7.946 3.607 -21.638 1.00 97.81 191 ARG A C 1
ATOM 1468 O O . ARG A 1 191 ? 7.297 4.629 -21.838 1.00 97.81 191 ARG A O 1
ATOM 1475 N N . THR A 1 192 ? 7.453 2.385 -21.839 1.00 97.50 192 THR A N 1
ATOM 1476 C CA . THR A 1 192 ? 6.097 2.141 -22.358 1.00 97.50 192 THR A CA 1
ATOM 1477 C C . THR A 1 192 ? 5.039 2.672 -21.397 1.00 97.50 192 THR A C 1
ATOM 1479 O O . THR A 1 192 ? 4.092 3.330 -21.820 1.00 97.50 192 THR A O 1
ATOM 1482 N N . THR A 1 193 ? 5.228 2.438 -20.100 1.00 96.56 193 THR A N 1
ATOM 1483 C CA . THR A 1 193 ? 4.305 2.898 -19.062 1.00 96.56 193 THR A CA 1
ATOM 1484 C C . THR A 1 193 ? 4.308 4.416 -18.963 1.00 96.56 193 THR A C 1
ATOM 1486 O O . THR A 1 193 ? 3.249 5.021 -19.070 1.00 96.56 193 THR A O 1
ATOM 1489 N N . ILE A 1 194 ? 5.484 5.047 -18.877 1.00 97.50 194 ILE A N 1
ATOM 1490 C CA . ILE A 1 194 ? 5.616 6.513 -18.839 1.00 97.50 194 ILE A CA 1
ATOM 1491 C C . ILE A 1 194 ? 4.983 7.152 -20.080 1.00 97.50 194 ILE A C 1
ATOM 1493 O O . ILE A 1 194 ? 4.323 8.180 -19.965 1.00 97.50 194 ILE A O 1
ATOM 1497 N N . ALA A 1 195 ? 5.126 6.528 -21.254 1.00 97.38 195 ALA A N 1
ATOM 1498 C CA . ALA A 1 195 ? 4.496 7.002 -22.482 1.00 97.38 195 ALA A CA 1
ATOM 1499 C C . ALA A 1 195 ? 2.965 6.931 -22.468 1.00 97.38 195 ALA A C 1
ATOM 1501 O O . ALA A 1 195 ? 2.308 7.767 -23.089 1.00 97.38 195 ALA A O 1
ATOM 1502 N N . ALA A 1 196 ? 2.397 5.954 -21.762 1.00 96.75 196 ALA A N 1
ATOM 1503 C CA . ALA A 1 196 ? 0.956 5.784 -21.625 1.00 96.75 196 ALA A CA 1
ATOM 1504 C C . ALA A 1 196 ? 0.356 6.579 -20.450 1.00 96.75 196 ALA A C 1
ATOM 1506 O O . ALA A 1 196 ? -0.856 6.802 -20.426 1.00 96.75 196 ALA A O 1
ATOM 1507 N N . THR A 1 197 ? 1.165 7.003 -19.474 1.00 95.56 197 THR A N 1
ATOM 1508 C CA . THR A 1 197 ? 0.689 7.703 -18.277 1.00 95.56 197 THR A CA 1
ATOM 1509 C C . THR A 1 197 ? 0.478 9.205 -18.531 1.00 95.56 197 THR A C 1
ATOM 1511 O O . THR A 1 197 ? 1.412 9.911 -18.914 1.00 95.56 197 THR A O 1
ATOM 1514 N N . PRO A 1 198 ? -0.710 9.761 -18.224 1.00 94.69 198 PRO A N 1
ATOM 1515 C CA . PRO A 1 198 ? -0.937 11.204 -18.247 1.00 94.69 198 PRO A CA 1
ATOM 1516 C C . PRO A 1 198 ? -0.032 11.976 -17.272 1.00 94.69 198 PRO A C 1
ATOM 1518 O O . PRO A 1 198 ? 0.176 11.567 -16.129 1.00 94.69 198 PRO A O 1
ATOM 1521 N N . ALA A 1 199 ? 0.419 13.171 -17.667 1.00 91.75 199 ALA A N 1
ATOM 1522 C CA . ALA A 1 199 ? 1.307 14.005 -16.847 1.00 91.75 199 ALA A CA 1
ATOM 1523 C C . ALA A 1 199 ? 0.819 14.265 -15.399 1.00 91.75 199 ALA A C 1
ATOM 1525 O O . ALA A 1 199 ? 1.646 14.197 -14.489 1.00 91.75 199 ALA A O 1
ATOM 1526 N N . PRO A 1 200 ? -0.485 14.502 -15.121 1.00 91.88 200 PRO A N 1
ATOM 1527 C CA . PRO A 1 200 ? -0.961 14.664 -13.744 1.00 91.88 200 PRO A CA 1
ATOM 1528 C C . PRO A 1 200 ? -0.771 13.424 -12.865 1.00 91.88 200 PRO A C 1
ATOM 1530 O O . PRO A 1 200 ? -0.664 13.552 -11.649 1.00 91.88 200 PRO A O 1
ATOM 1533 N N . GLU A 1 201 ? -0.755 12.232 -13.457 1.00 91.06 201 GLU A N 1
ATOM 1534 C CA . GLU A 1 201 ? -0.552 10.975 -12.739 1.00 91.06 201 GLU A CA 1
ATOM 1535 C C . GLU A 1 201 ? 0.939 10.724 -12.478 1.00 91.06 201 GLU A C 1
ATOM 1537 O O . GLU A 1 201 ? 1.303 10.410 -11.347 1.00 91.06 201 GLU A O 1
ATOM 1542 N N . LEU A 1 202 ? 1.821 11.015 -13.445 1.00 93.38 202 LEU A N 1
ATOM 1543 C CA . LEU A 1 202 ? 3.278 11.063 -13.211 1.00 93.38 202 LEU A CA 1
ATOM 1544 C C . LEU A 1 202 ? 3.647 12.092 -12.123 1.00 93.38 202 LEU A C 1
ATOM 1546 O O . LEU A 1 202 ? 4.501 11.855 -11.264 1.00 93.38 202 LEU A O 1
ATOM 1550 N N . GLY A 1 203 ? 2.936 13.221 -12.094 1.00 92.25 203 GLY A N 1
ATOM 1551 C CA . GLY A 1 203 ? 3.073 14.263 -11.076 1.00 92.25 203 GLY A CA 1
ATOM 1552 C C . GLY A 1 203 ? 2.720 13.812 -9.651 1.00 92.25 203 GLY A C 1
ATOM 1553 O O . GLY A 1 203 ? 3.111 14.479 -8.695 1.00 92.25 203 GLY A O 1
ATOM 1554 N N . ARG A 1 204 ? 2.043 12.669 -9.474 1.00 91.94 204 ARG A N 1
ATOM 1555 C CA . ARG A 1 204 ? 1.723 12.095 -8.152 1.00 91.94 204 ARG A CA 1
ATOM 1556 C C . ARG A 1 204 ? 2.736 11.063 -7.661 1.00 91.94 204 ARG A C 1
ATOM 1558 O O . ARG A 1 204 ? 2.650 10.667 -6.504 1.00 91.94 204 ARG A O 1
ATOM 1565 N N . MET A 1 205 ? 3.681 10.636 -8.500 1.00 94.50 205 MET A N 1
ATOM 1566 C CA . MET A 1 205 ? 4.718 9.687 -8.089 1.00 94.50 205 MET A CA 1
ATOM 1567 C C . MET A 1 205 ? 5.548 10.255 -6.923 1.00 94.50 205 MET A C 1
ATOM 1569 O O . MET A 1 205 ? 5.944 11.424 -6.971 1.00 94.50 205 MET A O 1
ATOM 1573 N N . PRO A 1 206 ? 5.882 9.468 -5.890 1.00 94.31 206 PRO A N 1
ATOM 1574 C CA . PRO A 1 206 ? 6.812 9.906 -4.860 1.00 94.31 206 PRO A CA 1
ATOM 1575 C C . PRO A 1 206 ? 8.190 10.219 -5.439 1.00 94.31 206 PRO A C 1
ATOM 1577 O O . PRO A 1 206 ? 8.661 9.562 -6.369 1.00 94.31 206 PRO A O 1
ATOM 1580 N N . THR A 1 207 ? 8.888 11.174 -4.830 1.00 95.06 207 THR A N 1
ATOM 1581 C CA . THR A 1 207 ? 10.249 11.561 -5.230 1.00 95.06 207 THR A CA 1
ATOM 1582 C C . THR A 1 207 ? 11.212 10.372 -5.272 1.00 95.06 207 THR A C 1
ATOM 1584 O O . THR A 1 207 ? 12.022 10.273 -6.189 1.00 95.06 207 THR A O 1
ATOM 1587 N N . SER A 1 208 ? 11.111 9.441 -4.317 1.00 94.38 208 SER A N 1
ATOM 1588 C CA . SER A 1 208 ? 11.937 8.227 -4.283 1.00 94.38 208 SER A CA 1
ATOM 1589 C C . SER A 1 208 ? 11.723 7.335 -5.505 1.00 94.38 208 SER A C 1
ATOM 1591 O O . SER A 1 208 ? 12.691 6.821 -6.061 1.00 94.38 208 SER A O 1
ATOM 1593 N N . GLU A 1 209 ? 10.479 7.189 -5.957 1.00 96.50 209 GLU A N 1
ATOM 1594 C CA . GLU A 1 209 ? 10.157 6.398 -7.141 1.00 96.50 209 GLU A CA 1
ATOM 1595 C C . GLU A 1 209 ? 10.662 7.078 -8.413 1.00 96.50 209 GLU A C 1
ATOM 1597 O O . GLU A 1 209 ? 11.264 6.427 -9.264 1.00 96.50 209 GLU A O 1
ATOM 1602 N N . ARG A 1 210 ? 10.51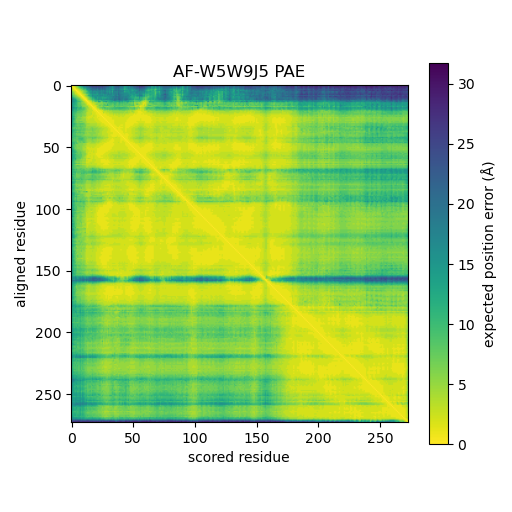9 8.404 -8.522 1.00 96.00 210 ARG A N 1
ATOM 1603 C CA . ARG A 1 210 ? 11.107 9.161 -9.640 1.00 96.00 210 ARG A CA 1
ATOM 1604 C C . ARG A 1 210 ? 12.622 8.971 -9.711 1.00 96.00 210 ARG A C 1
ATOM 1606 O O . ARG A 1 210 ? 13.153 8.707 -10.785 1.00 96.00 210 ARG A O 1
ATOM 1613 N N . ILE A 1 211 ? 13.307 9.051 -8.567 1.00 97.00 211 ILE A N 1
ATOM 1614 C CA . ILE A 1 211 ? 14.750 8.794 -8.466 1.00 97.00 211 ILE A CA 1
ATOM 1615 C C . ILE A 1 211 ? 15.080 7.363 -8.910 1.00 97.00 211 ILE A C 1
ATOM 1617 O O . ILE A 1 211 ? 16.018 7.181 -9.686 1.00 97.00 211 ILE A O 1
ATOM 1621 N N . ARG A 1 212 ? 14.322 6.353 -8.454 1.00 97.19 212 ARG A N 1
ATOM 1622 C CA . ARG A 1 212 ? 14.510 4.948 -8.857 1.00 97.19 212 ARG A CA 1
ATOM 1623 C C . ARG A 1 212 ? 14.399 4.794 -10.371 1.00 97.19 212 ARG A C 1
ATOM 1625 O O . ARG A 1 212 ? 15.306 4.243 -10.986 1.00 97.19 212 ARG A O 1
ATOM 1632 N N . VAL A 1 213 ? 13.322 5.312 -10.959 1.00 97.56 213 VAL A N 1
ATOM 1633 C CA . VAL A 1 213 ? 13.048 5.234 -12.399 1.00 97.56 213 VAL A CA 1
ATOM 1634 C C . VAL A 1 213 ? 14.151 5.917 -13.207 1.00 97.56 213 VAL A C 1
ATOM 1636 O O . VAL A 1 213 ? 14.689 5.309 -14.127 1.00 97.56 213 VAL A O 1
ATOM 1639 N N . VAL A 1 214 ? 14.549 7.140 -12.842 1.00 97.62 214 VAL A N 1
ATOM 1640 C CA . VAL A 1 214 ? 15.626 7.859 -13.544 1.00 97.62 214 VAL A CA 1
ATOM 1641 C C . VAL A 1 214 ? 16.954 7.113 -13.429 1.00 97.62 214 VAL A C 1
ATOM 1643 O O . VAL A 1 214 ? 17.623 6.916 -14.437 1.00 97.62 214 VAL A O 1
ATOM 1646 N N . ASN A 1 215 ? 17.328 6.641 -12.237 1.00 97.44 215 ASN A N 1
ATOM 1647 C CA . ASN A 1 215 ? 18.555 5.861 -12.071 1.00 97.44 215 ASN A CA 1
ATOM 1648 C C . ASN A 1 215 ? 18.529 4.560 -12.874 1.00 97.44 215 ASN A C 1
ATOM 1650 O O . ASN A 1 215 ? 19.554 4.197 -13.445 1.00 97.44 215 ASN A O 1
ATOM 1654 N N . ARG A 1 216 ? 17.374 3.888 -12.951 1.00 97.19 216 ARG A N 1
ATOM 1655 C CA . ARG A 1 216 ? 17.221 2.654 -13.722 1.00 97.19 216 ARG A CA 1
ATOM 1656 C C . ARG A 1 216 ? 17.424 2.885 -15.219 1.00 97.19 216 ARG A C 1
ATOM 1658 O O . ARG A 1 216 ? 18.190 2.145 -15.825 1.00 97.19 216 ARG A O 1
ATOM 1665 N N . LEU A 1 217 ? 16.805 3.933 -15.770 1.00 97.38 217 LEU A N 1
ATOM 1666 C CA . LEU A 1 217 ? 16.920 4.320 -17.186 1.00 97.38 217 LEU A CA 1
ATOM 1667 C C . LEU A 1 217 ? 18.313 4.864 -17.555 1.00 97.38 217 LEU A C 1
ATOM 1669 O O . LEU A 1 217 ? 18.680 4.893 -18.726 1.00 97.38 217 LEU A O 1
ATOM 1673 N N . LEU A 1 218 ? 19.088 5.312 -16.564 1.00 97.12 218 LEU A N 1
ATOM 1674 C CA . LEU A 1 218 ? 20.480 5.741 -16.722 1.00 97.12 218 LEU A CA 1
ATOM 1675 C C . LEU A 1 218 ? 21.489 4.607 -16.513 1.00 97.12 218 LEU A C 1
ATOM 1677 O O . LEU A 1 218 ? 22.693 4.881 -16.475 1.00 97.12 218 LEU A O 1
ATOM 1681 N N . ASP A 1 219 ? 21.050 3.372 -16.274 1.00 95.25 219 ASP A N 1
ATOM 1682 C CA . ASP A 1 219 ? 21.954 2.254 -16.023 1.00 95.25 219 ASP A CA 1
ATOM 1683 C C . ASP A 1 219 ? 22.296 1.503 -17.313 1.00 95.25 219 ASP A C 1
ATOM 1685 O O . ASP A 1 219 ? 21.423 1.022 -18.030 1.00 95.25 219 ASP A O 1
ATOM 1689 N N . GLY A 1 220 ? 23.591 1.404 -17.620 1.00 92.38 220 GLY A N 1
ATOM 1690 C CA . GLY A 1 220 ? 24.071 0.803 -18.864 1.00 92.38 220 GLY A CA 1
ATOM 1691 C C . GLY A 1 220 ? 23.953 1.725 -20.084 1.00 92.38 220 GLY A C 1
ATOM 1692 O O . GLY A 1 220 ? 24.314 2.901 -20.034 1.00 92.38 220 GLY A O 1
ATOM 1693 N N . TRP A 1 221 ? 23.543 1.161 -21.225 1.00 93.88 221 TRP A N 1
ATOM 1694 C CA . TRP A 1 221 ? 23.404 1.914 -22.474 1.00 93.88 221 TRP A CA 1
ATOM 1695 C C . TRP A 1 221 ? 22.094 2.706 -22.482 1.00 93.88 221 TRP A C 1
ATOM 1697 O O . TRP A 1 221 ? 21.019 2.120 -22.413 1.00 93.88 221 TRP A O 1
ATOM 1707 N N . VAL A 1 222 ? 22.200 4.028 -22.623 1.00 96.94 222 VAL A N 1
ATOM 1708 C CA . VAL A 1 222 ? 21.055 4.946 -22.621 1.00 96.94 222 VAL A CA 1
ATOM 1709 C C . VAL A 1 222 ? 20.580 5.200 -24.050 1.00 96.94 222 VAL A C 1
ATOM 1711 O O . VAL A 1 222 ? 21.335 5.679 -24.900 1.00 96.94 222 VAL A O 1
ATOM 1714 N N . SER A 1 223 ? 19.315 4.888 -24.317 1.00 96.75 223 SER A N 1
ATOM 1715 C CA . SER A 1 223 ? 18.654 5.112 -25.602 1.00 96.75 223 SER A CA 1
ATOM 1716 C C . SER A 1 223 ? 17.989 6.491 -25.692 1.00 96.75 223 SER A C 1
ATOM 1718 O O . SER A 1 223 ? 17.776 7.183 -24.698 1.00 96.75 223 SER A O 1
ATOM 1720 N N . GLU A 1 224 ? 17.562 6.880 -26.897 1.00 97.31 224 GLU A N 1
ATOM 1721 C CA . GLU A 1 224 ? 16.691 8.053 -27.081 1.00 97.31 224 GLU A CA 1
ATOM 1722 C C . GLU A 1 224 ? 15.365 7.931 -26.314 1.00 97.31 224 GLU A C 1
ATOM 1724 O O . GLU A 1 224 ? 14.844 8.927 -25.808 1.00 97.31 224 GLU A O 1
ATOM 1729 N N . GLY A 1 225 ? 14.836 6.709 -26.206 1.00 97.81 225 GLY A N 1
ATOM 1730 C CA . GLY A 1 225 ? 13.617 6.431 -25.453 1.00 97.81 225 GLY A CA 1
ATOM 1731 C C . GLY A 1 225 ? 13.805 6.623 -23.948 1.00 97.81 225 GLY A C 1
ATOM 1732 O O . GLY A 1 225 ? 12.901 7.132 -23.290 1.00 97.81 225 GLY A O 1
ATOM 1733 N N . ASP A 1 226 ? 14.978 6.274 -23.414 1.00 97.94 226 ASP A N 1
ATOM 1734 C CA . ASP A 1 226 ? 15.319 6.501 -22.002 1.00 97.94 226 ASP A CA 1
ATOM 1735 C C . ASP A 1 226 ? 15.383 7.990 -21.702 1.00 97.94 226 ASP A C 1
ATOM 1737 O O . ASP A 1 226 ? 14.744 8.466 -20.767 1.00 97.94 226 ASP A O 1
ATOM 1741 N N . MET A 1 227 ? 16.076 8.746 -22.558 1.00 97.81 227 MET A N 1
ATOM 1742 C CA . MET A 1 227 ? 16.167 10.195 -22.413 1.00 97.81 227 MET A CA 1
ATOM 1743 C C . MET A 1 227 ? 14.800 10.874 -22.482 1.00 97.81 227 MET A C 1
ATOM 1745 O O . MET A 1 227 ? 14.527 11.769 -21.686 1.00 97.81 227 MET A O 1
ATOM 1749 N N . TRP A 1 228 ? 13.926 10.436 -23.389 1.00 98.00 228 TRP A N 1
ATOM 1750 C CA . TRP A 1 228 ? 12.561 10.951 -23.463 1.00 98.00 228 TRP A CA 1
ATOM 1751 C C . TRP A 1 228 ? 11.761 10.657 -22.185 1.00 98.00 228 TRP A C 1
ATOM 1753 O O . TRP A 1 228 ? 11.114 11.554 -21.646 1.00 98.00 228 TRP A O 1
ATOM 1763 N N . ALA A 1 229 ? 11.834 9.428 -21.667 1.00 98.25 229 ALA A N 1
ATOM 1764 C CA . ALA A 1 229 ? 11.136 9.042 -20.443 1.00 98.25 229 ALA A CA 1
ATOM 1765 C C . ALA A 1 229 ? 11.650 9.816 -19.215 1.00 98.25 229 ALA A C 1
ATOM 1767 O O . ALA A 1 229 ? 10.845 10.304 -18.421 1.00 98.25 229 ALA A O 1
ATOM 1768 N N . ILE A 1 230 ? 12.970 10.005 -19.095 1.00 98.00 230 ILE A N 1
ATOM 1769 C CA . ILE A 1 230 ? 13.585 10.835 -18.046 1.00 98.00 230 ILE A CA 1
ATOM 1770 C C . ILE A 1 230 ? 13.061 12.272 -18.121 1.00 98.00 230 ILE A C 1
ATOM 1772 O O . ILE A 1 230 ? 12.677 12.841 -17.101 1.00 98.00 230 ILE A O 1
ATOM 1776 N N . GLU A 1 231 ? 12.991 12.857 -19.319 1.00 97.81 231 GLU A N 1
ATOM 1777 C CA . GLU A 1 231 ? 12.450 14.205 -19.511 1.00 97.81 231 GLU A CA 1
ATOM 1778 C C . GLU A 1 231 ? 10.990 14.315 -19.060 1.00 97.81 231 GLU A C 1
ATOM 1780 O O . GLU A 1 231 ? 10.648 15.299 -18.407 1.00 97.81 231 GLU A O 1
ATOM 1785 N N . GLN A 1 232 ? 10.142 13.316 -19.343 1.00 97.94 232 GLN A N 1
ATOM 1786 C CA . GLN A 1 232 ? 8.750 13.311 -18.868 1.00 97.94 232 GLN A CA 1
ATOM 1787 C C . GLN A 1 232 ? 8.665 13.237 -17.340 1.00 97.94 232 GLN A C 1
ATOM 1789 O O . GLN A 1 232 ? 7.901 13.985 -16.727 1.00 97.94 232 GLN A O 1
ATOM 1794 N N . VAL A 1 233 ? 9.472 12.373 -16.713 1.00 96.88 233 VAL A N 1
ATOM 1795 C CA . VAL A 1 233 ? 9.514 12.245 -15.249 1.00 96.88 233 VAL A CA 1
ATOM 1796 C C . VAL A 1 233 ? 9.959 13.561 -14.612 1.00 96.88 233 VAL A C 1
ATOM 1798 O O . VAL A 1 233 ? 9.271 14.060 -13.721 1.00 96.88 233 VAL A O 1
ATOM 1801 N N . CYS A 1 234 ? 11.044 14.171 -15.094 1.00 96.69 234 CYS A N 1
ATOM 1802 C CA . CYS A 1 234 ? 11.525 15.458 -14.587 1.00 96.69 234 CYS A CA 1
ATOM 1803 C C . CYS A 1 234 ? 10.507 16.583 -14.812 1.00 96.69 234 CYS A C 1
ATOM 1805 O O . CYS A 1 234 ? 10.247 17.363 -13.899 1.00 96.69 234 CYS A O 1
ATOM 1807 N N . ALA A 1 235 ? 9.887 16.647 -15.994 1.00 96.19 235 ALA A N 1
ATOM 1808 C CA . ALA A 1 235 ? 8.888 17.664 -16.319 1.00 96.19 235 ALA A CA 1
ATOM 1809 C C . ALA A 1 235 ? 7.606 17.548 -15.476 1.00 96.19 235 ALA A C 1
ATOM 1811 O O . ALA A 1 235 ? 6.881 18.531 -15.336 1.00 96.19 235 ALA A O 1
ATOM 1812 N N . SER A 1 236 ? 7.324 16.374 -14.901 1.00 95.75 236 SER A N 1
ATOM 1813 C CA . SER A 1 236 ? 6.180 16.172 -14.004 1.00 95.75 236 SER A CA 1
ATOM 1814 C C . SER A 1 236 ? 6.369 16.780 -12.605 1.00 95.75 236 SER A C 1
ATOM 1816 O O . SER A 1 236 ? 5.402 16.880 -11.847 1.00 95.75 236 SER A O 1
ATOM 1818 N N . ILE A 1 237 ? 7.591 17.191 -12.247 1.00 95.31 237 ILE A N 1
ATOM 1819 C CA . ILE A 1 237 ? 7.922 17.732 -10.926 1.00 95.31 237 ILE A CA 1
ATOM 1820 C C . ILE A 1 237 ? 7.620 19.230 -10.882 1.00 95.31 237 ILE A C 1
ATOM 1822 O O . ILE A 1 237 ? 8.222 20.028 -11.595 1.00 95.31 237 ILE A O 1
ATOM 1826 N N . THR A 1 238 ? 6.725 19.627 -9.981 1.00 93.38 238 THR A N 1
ATOM 1827 C CA . THR A 1 238 ? 6.358 21.037 -9.764 1.00 93.38 238 THR A CA 1
ATOM 1828 C C . THR A 1 238 ? 6.983 21.633 -8.498 1.00 93.38 238 THR A C 1
ATOM 1830 O O . THR A 1 238 ? 7.045 22.854 -8.353 1.00 93.38 238 THR A O 1
ATOM 1833 N N . GLY A 1 239 ? 7.466 20.792 -7.576 1.00 93.31 239 GLY A N 1
ATOM 1834 C CA . GLY A 1 239 ? 8.029 21.204 -6.291 1.00 93.31 239 GLY A CA 1
ATOM 1835 C C . GLY A 1 239 ? 9.547 21.406 -6.317 1.00 93.31 239 GLY A C 1
ATOM 1836 O O . GLY A 1 239 ? 10.301 20.513 -6.697 1.00 93.31 239 GLY A O 1
ATOM 1837 N N . GLN A 1 240 ? 10.015 22.547 -5.802 1.00 93.56 240 GLN A N 1
ATOM 1838 C CA . GLN A 1 240 ? 11.449 22.868 -5.694 1.00 93.56 240 GLN A CA 1
ATOM 1839 C C . GLN A 1 240 ? 12.228 21.876 -4.815 1.00 93.56 240 GLN A C 1
ATOM 1841 O O . GLN A 1 240 ? 13.343 21.482 -5.150 1.00 93.56 240 GLN A O 1
ATOM 1846 N N . ALA A 1 241 ? 11.638 21.441 -3.697 1.00 95.06 241 ALA A N 1
ATOM 1847 C CA . ALA A 1 241 ? 12.271 20.473 -2.802 1.00 95.06 241 ALA A CA 1
ATOM 1848 C C . ALA A 1 241 ? 12.445 19.098 -3.468 1.00 95.06 241 ALA A C 1
ATOM 1850 O O . ALA A 1 241 ? 13.492 18.471 -3.324 1.00 95.06 241 ALA A O 1
ATOM 1851 N N . GLU A 1 242 ? 11.445 18.655 -4.234 1.00 94.69 242 GLU A N 1
ATOM 1852 C CA . GLU A 1 242 ? 11.504 17.395 -4.980 1.00 94.69 242 GLU A CA 1
ATOM 1853 C C . GLU A 1 242 ? 12.552 17.457 -6.089 1.00 94.69 242 GLU A C 1
ATOM 1855 O O . GLU A 1 242 ? 13.362 16.542 -6.216 1.00 94.69 242 GLU A O 1
ATOM 1860 N N . MET A 1 243 ? 12.598 18.563 -6.839 1.00 95.19 243 MET A N 1
ATOM 1861 C CA . MET A 1 243 ? 13.604 18.758 -7.882 1.00 95.19 243 MET A CA 1
ATOM 1862 C C . MET A 1 243 ? 15.021 18.796 -7.307 1.00 95.19 243 MET A C 1
ATOM 1864 O O . MET A 1 243 ? 15.935 18.194 -7.868 1.00 95.19 243 MET A O 1
ATOM 1868 N N . LYS A 1 244 ? 15.211 19.457 -6.158 1.00 96.06 244 LYS A N 1
ATOM 1869 C CA . LYS A 1 244 ? 16.489 19.449 -5.439 1.00 96.06 244 LYS A CA 1
ATOM 1870 C C . LYS A 1 244 ? 16.900 18.024 -5.062 1.00 96.06 244 LYS A C 1
ATOM 1872 O O . LYS A 1 244 ? 18.026 17.633 -5.354 1.00 96.06 244 LYS A O 1
ATOM 1877 N N . ALA A 1 245 ? 15.995 17.250 -4.464 1.00 96.31 245 ALA A N 1
ATOM 1878 C CA . ALA A 1 245 ? 16.270 15.871 -4.066 1.00 96.31 245 ALA A CA 1
ATOM 1879 C C . ALA A 1 245 ? 16.592 14.971 -5.271 1.00 96.31 245 ALA A C 1
ATOM 1881 O O . ALA A 1 245 ? 17.544 14.193 -5.217 1.00 96.31 245 ALA A O 1
ATOM 1882 N N . LEU A 1 246 ? 15.850 15.109 -6.377 1.00 96.38 246 LEU A N 1
ATOM 1883 C CA . LEU A 1 246 ? 16.157 14.414 -7.626 1.00 96.38 246 LEU A CA 1
ATOM 1884 C C . LEU A 1 246 ? 17.572 14.775 -8.095 1.00 96.38 246 LEU A C 1
ATOM 1886 O O . LEU A 1 246 ? 18.389 13.882 -8.301 1.00 96.38 246 LEU A O 1
ATOM 1890 N N . ARG A 1 247 ? 17.885 16.072 -8.209 1.00 96.44 247 ARG A N 1
ATOM 1891 C CA . ARG A 1 247 ? 19.187 16.575 -8.672 1.00 96.44 247 ARG A CA 1
ATOM 1892 C C . ARG A 1 247 ? 20.349 16.068 -7.828 1.00 96.44 247 ARG A C 1
ATOM 1894 O O . ARG A 1 247 ? 21.355 15.652 -8.394 1.00 96.44 247 ARG A O 1
ATOM 1901 N N . GLU A 1 248 ? 20.217 16.084 -6.507 1.00 96.75 248 GLU A N 1
ATOM 1902 C CA . GLU A 1 248 ? 21.238 15.558 -5.595 1.00 96.75 248 GLU A CA 1
ATOM 1903 C C . GLU A 1 248 ? 21.461 14.055 -5.801 1.00 96.75 248 GLU A C 1
ATOM 1905 O O . GLU A 1 248 ? 22.603 13.598 -5.785 1.00 96.75 248 GLU A O 1
ATOM 1910 N N . ALA A 1 249 ? 20.394 13.293 -6.053 1.00 97.00 249 ALA A N 1
ATOM 1911 C CA . ALA A 1 249 ? 20.480 11.849 -6.235 1.00 97.00 249 ALA A CA 1
ATOM 1912 C C . ALA A 1 249 ? 21.044 11.428 -7.603 1.00 97.00 249 ALA A C 1
ATOM 1914 O O . ALA A 1 249 ? 21.776 10.442 -7.678 1.00 97.00 249 ALA A O 1
ATOM 1915 N N . VAL A 1 250 ? 20.699 12.140 -8.684 1.00 96.81 250 VAL A N 1
ATOM 1916 C CA . VAL A 1 250 ? 20.984 11.685 -10.062 1.00 96.81 250 VAL A CA 1
ATOM 1917 C C . VAL A 1 250 ? 21.951 12.585 -10.829 1.00 96.81 250 VAL A C 1
ATOM 1919 O O . VAL A 1 250 ? 22.508 12.149 -11.831 1.00 96.81 250 VAL A O 1
ATOM 1922 N N . GLY A 1 251 ? 22.217 13.813 -10.376 1.00 92.69 251 GLY A N 1
ATOM 1923 C CA . GLY A 1 251 ? 23.015 14.793 -11.124 1.00 92.69 251 GLY A CA 1
ATOM 1924 C C . GLY A 1 251 ? 24.432 14.315 -11.460 1.00 92.69 251 GLY A C 1
ATOM 1925 O O . GLY A 1 251 ? 24.916 14.543 -12.565 1.00 92.69 251 GLY A O 1
ATOM 1926 N N . GLY A 1 252 ? 25.070 13.554 -10.563 1.00 94.44 252 GLY A N 1
ATOM 1927 C CA . GLY A 1 252 ? 26.396 12.969 -10.812 1.00 94.44 252 GLY A CA 1
ATOM 1928 C C . GLY A 1 252 ? 26.441 11.976 -11.984 1.00 94.44 252 GLY A C 1
ATOM 1929 O O . GLY A 1 252 ? 27.504 11.764 -12.573 1.00 94.44 252 GLY A O 1
ATOM 1930 N N . ARG A 1 253 ? 25.290 11.403 -12.369 1.00 96.00 253 ARG A N 1
ATOM 1931 C CA . ARG A 1 253 ? 25.170 10.445 -13.479 1.00 96.00 253 ARG A CA 1
ATOM 1932 C C . ARG A 1 253 ? 25.353 11.095 -14.851 1.00 96.00 253 ARG A C 1
ATOM 1934 O O . ARG A 1 253 ? 25.622 10.372 -15.802 1.00 96.00 253 ARG A O 1
ATOM 1941 N N . GLU A 1 254 ? 25.281 12.426 -14.964 1.00 95.81 254 GLU A N 1
ATOM 1942 C CA . GLU A 1 254 ? 25.482 13.137 -16.238 1.00 95.81 254 GLU A CA 1
ATOM 1943 C C . GLU A 1 254 ? 26.821 12.760 -16.890 1.00 95.81 254 GLU A C 1
ATOM 1945 O O . GLU A 1 254 ? 26.890 12.479 -18.085 1.00 95.81 254 GLU A O 1
ATOM 1950 N N . SER A 1 255 ? 27.880 12.685 -16.082 1.00 93.44 255 SER A N 1
ATOM 1951 C CA . SER A 1 255 ? 29.232 12.348 -16.541 1.00 93.44 255 SER A CA 1
ATOM 1952 C C . SER A 1 255 ? 29.366 10.935 -17.123 1.00 93.44 255 SER A C 1
ATOM 1954 O O . SER A 1 255 ? 30.294 10.687 -17.890 1.00 93.44 255 SER A O 1
ATOM 1956 N N . ALA A 1 256 ? 28.439 10.028 -16.797 1.00 91.56 256 ALA A N 1
ATOM 1957 C CA . ALA A 1 256 ? 28.438 8.648 -17.276 1.00 91.56 256 ALA A CA 1
ATOM 1958 C C . ALA A 1 256 ? 27.771 8.483 -18.655 1.00 91.56 256 ALA A C 1
ATOM 1960 O O . ALA A 1 256 ? 27.875 7.419 -19.26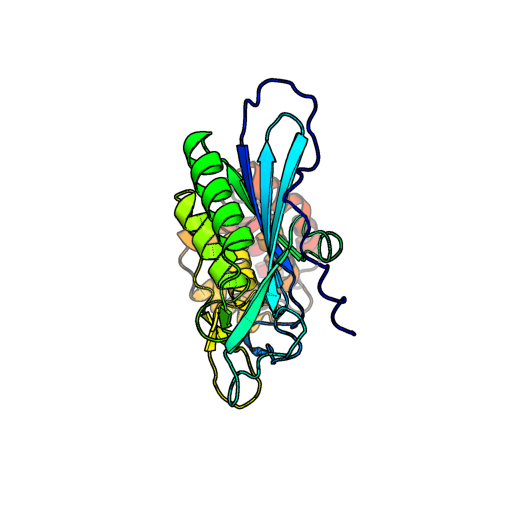2 1.00 91.56 256 ALA A O 1
ATOM 1961 N N . LEU A 1 257 ? 27.098 9.517 -19.172 1.00 95.69 257 LEU A N 1
ATOM 1962 C CA . LEU A 1 257 ? 26.453 9.470 -20.483 1.00 95.69 257 LEU A CA 1
ATOM 1963 C C . LEU A 1 257 ? 27.493 9.536 -21.609 1.00 95.69 257 LEU A C 1
ATOM 1965 O O . LEU A 1 257 ? 28.391 10.377 -21.607 1.00 95.69 257 LEU A O 1
ATOM 1969 N N . TRP A 1 258 ? 27.351 8.663 -22.608 1.00 91.31 258 TRP A N 1
ATOM 1970 C CA . TRP A 1 258 ? 28.365 8.482 -23.654 1.00 91.31 258 TRP A CA 1
ATOM 1971 C C . TRP A 1 258 ? 28.415 9.621 -24.683 1.00 91.31 258 TRP A C 1
ATOM 1973 O O . TRP A 1 258 ? 29.479 9.911 -25.225 1.00 91.31 258 TRP A O 1
ATOM 1983 N N . ASN A 1 259 ? 27.285 10.277 -24.972 1.00 94.06 259 ASN A N 1
ATOM 1984 C CA . ASN A 1 259 ? 27.214 11.331 -25.988 1.00 94.06 259 ASN A CA 1
ATOM 1985 C C . ASN A 1 259 ? 26.764 12.679 -25.406 1.00 94.06 259 ASN A C 1
ATOM 1987 O O . ASN A 1 259 ? 25.958 12.746 -24.476 1.00 94.06 259 ASN A O 1
ATOM 1991 N N . ASP A 1 260 ? 27.270 13.764 -25.990 1.00 96.00 260 ASP A N 1
ATOM 1992 C CA . ASP A 1 260 ? 27.035 15.121 -25.485 1.00 96.00 260 ASP A CA 1
ATOM 1993 C C . ASP A 1 260 ? 25.588 15.598 -25.680 1.00 96.00 260 ASP A C 1
ATOM 1995 O O . ASP A 1 260 ? 25.108 16.454 -24.934 1.00 96.00 260 ASP A O 1
ATOM 1999 N N . GLY A 1 261 ? 24.857 15.009 -26.633 1.00 96.75 261 GLY A N 1
ATOM 2000 C CA . GLY A 1 261 ? 23.428 15.260 -26.816 1.00 96.75 261 GLY A CA 1
ATOM 2001 C C . GLY A 1 261 ? 22.606 14.805 -25.607 1.00 96.75 261 GLY A C 1
ATOM 2002 O O . GLY A 1 261 ? 21.804 15.577 -25.078 1.00 96.75 261 GLY A O 1
ATOM 2003 N N . HIS A 1 262 ? 22.845 13.583 -25.127 1.00 97.50 262 HIS A N 1
ATOM 2004 C CA . HIS A 1 262 ? 22.217 13.016 -23.932 1.00 97.50 262 HIS A CA 1
ATOM 2005 C C . HIS A 1 262 ? 22.631 13.772 -22.679 1.00 97.50 262 HIS A C 1
ATOM 2007 O O . HIS A 1 262 ? 21.750 14.132 -21.904 1.00 97.50 262 HIS A O 1
ATOM 2013 N N . LYS A 1 263 ? 23.923 14.102 -22.519 1.00 97.38 263 LYS A N 1
ATOM 2014 C CA . LYS A 1 263 ? 24.397 14.942 -21.402 1.00 97.38 263 LYS A CA 1
ATOM 2015 C C . LYS A 1 263 ? 23.626 16.250 -21.333 1.00 97.38 263 LYS A C 1
ATOM 2017 O O . LYS A 1 263 ? 23.023 16.556 -20.313 1.00 97.38 263 LYS A O 1
ATOM 2022 N N . ARG A 1 264 ? 23.553 16.979 -22.452 1.00 97.06 264 ARG A N 1
ATOM 2023 C CA . ARG A 1 264 ? 22.833 18.254 -22.523 1.00 97.06 264 ARG A CA 1
ATOM 2024 C C . ARG A 1 264 ? 21.348 18.097 -22.198 1.00 97.06 264 ARG A C 1
ATOM 2026 O O . ARG A 1 264 ? 20.804 18.920 -21.468 1.00 97.06 264 ARG A O 1
ATOM 2033 N N . ARG A 1 265 ? 20.680 17.076 -22.739 1.00 97.50 265 ARG A N 1
ATOM 2034 C CA . ARG A 1 265 ? 19.255 16.815 -22.472 1.00 97.50 265 ARG A CA 1
ATOM 2035 C C . ARG A 1 265 ? 19.005 16.474 -21.008 1.00 97.50 265 ARG A C 1
ATOM 2037 O O . ARG A 1 265 ? 18.139 17.082 -20.390 1.00 97.50 265 ARG A O 1
ATOM 2044 N N . PHE A 1 266 ? 19.810 15.582 -20.439 1.00 97.50 266 PHE A N 1
ATOM 2045 C CA . PHE A 1 266 ? 19.746 15.220 -19.028 1.00 97.50 266 PHE A CA 1
ATOM 2046 C C . PHE A 1 266 ? 19.989 16.430 -18.124 1.00 97.50 266 PHE A C 1
ATOM 2048 O O . PHE A 1 266 ? 19.191 16.710 -17.231 1.00 97.50 266 PHE A O 1
ATOM 2055 N N . HIS A 1 267 ? 21.038 17.200 -18.420 1.00 96.81 267 HIS A N 1
ATOM 2056 C CA . HIS A 1 267 ? 21.359 18.435 -17.721 1.00 96.81 267 HIS A CA 1
ATOM 2057 C C . HIS A 1 267 ? 20.175 19.399 -17.724 1.00 96.81 267 HIS A C 1
ATOM 2059 O O . HIS A 1 267 ? 19.791 19.916 -16.678 1.00 96.81 267 HIS A O 1
ATOM 2065 N N . LEU A 1 268 ? 19.562 19.625 -18.889 1.00 96.25 268 LEU A N 1
ATOM 2066 C CA . LEU A 1 268 ? 18.383 20.478 -19.005 1.00 96.25 268 LEU A CA 1
ATOM 2067 C C . LEU A 1 268 ? 17.187 19.900 -18.245 1.00 96.25 268 LEU A C 1
ATOM 2069 O O . LEU A 1 268 ? 16.475 20.667 -17.612 1.00 96.25 268 LEU A O 1
ATOM 2073 N N . ALA A 1 269 ? 16.962 18.588 -18.275 1.00 95.81 269 ALA A N 1
ATOM 2074 C CA . ALA A 1 269 ? 15.848 17.954 -17.575 1.00 95.81 269 ALA A CA 1
ATOM 2075 C C . ALA A 1 269 ? 15.957 18.101 -16.048 1.00 95.81 269 ALA A C 1
ATOM 2077 O O . ALA A 1 269 ? 14.973 18.425 -15.396 1.00 95.81 269 ALA A O 1
ATOM 2078 N N . VAL A 1 270 ? 17.150 17.907 -15.479 1.00 94.56 270 VAL A N 1
ATOM 2079 C CA . VAL A 1 270 ? 17.381 17.909 -14.019 1.00 94.56 270 VAL A CA 1
ATOM 2080 C C . VAL A 1 270 ? 17.648 19.319 -13.459 1.00 94.56 270 VAL A C 1
ATOM 2082 O O . VAL A 1 270 ? 17.463 19.581 -12.264 1.00 94.56 270 VAL A O 1
ATOM 2085 N N . ASN A 1 271 ? 18.073 20.258 -14.310 1.00 90.25 271 ASN A N 1
ATOM 2086 C CA . ASN A 1 271 ? 18.353 21.640 -13.908 1.00 90.25 271 ASN A CA 1
ATOM 2087 C C . ASN A 1 271 ? 17.289 22.654 -14.340 1.00 90.25 271 ASN A C 1
ATOM 2089 O O . ASN A 1 271 ? 17.349 23.795 -13.885 1.00 90.25 271 ASN A O 1
ATOM 2093 N N . ARG A 1 272 ? 16.298 22.275 -15.158 1.00 78.50 272 ARG A N 1
ATOM 2094 C CA . ARG A 1 272 ? 15.127 23.125 -15.408 1.00 78.50 272 ARG A CA 1
ATOM 2095 C C . ARG A 1 272 ? 14.221 23.144 -14.185 1.00 78.50 272 ARG A C 1
ATOM 2097 O O . ARG A 1 272 ? 13.338 22.307 -14.074 1.00 78.50 272 ARG A O 1
ATOM 2104 N N . LEU A 1 273 ? 14.449 24.130 -13.323 1.00 52.28 273 LEU A N 1
ATOM 2105 C CA . LEU A 1 273 ? 13.448 24.896 -12.576 1.00 52.28 273 LEU A CA 1
ATOM 2106 C C . LEU A 1 273 ? 14.087 26.229 -12.177 1.00 52.28 273 LEU A C 1
ATOM 2108 O O . LEU A 1 273 ? 14.994 26.201 -11.315 1.00 52.28 273 LEU A O 1
#

Solvent-accessible surface area (backbone atoms only — not comparable to full-atom values): 14803 Å² total; per-residue (Å²): 129,82,78,75,77,67,71,78,80,51,78,84,62,61,50,75,41,76,80,59,84,66,84,47,32,36,44,32,45,39,28,22,61,59,34,98,41,38,88,62,15,21,76,89,22,43,53,43,21,27,35,35,39,38,36,69,35,60,28,31,44,30,45,28,48,37,52,58,68,90,46,82,61,34,78,85,88,38,29,64,34,61,20,34,39,30,37,69,47,60,90,53,70,88,61,50,76,43,73,52,76,42,85,39,53,70,65,30,46,51,52,18,49,52,49,53,52,48,46,43,72,67,41,53,65,23,20,56,59,82,39,34,23,35,44,49,39,48,53,39,38,44,55,42,76,41,85,78,65,74,22,70,30,46,49,25,66,95,75,78,42,59,14,50,29,23,33,28,34,49,50,39,50,45,34,70,62,43,18,93,60,60,92,57,83,46,64,68,56,41,38,54,46,57,72,70,50,54,61,77,57,60,45,61,34,38,63,69,50,53,45,50,53,46,53,55,40,64,53,80,84,67,48,75,62,37,54,52,40,42,38,52,58,42,70,29,60,85,47,70,69,51,46,50,54,42,32,72,73,49,52,78,54,46,80,73,48,91,46,70,68,57,30,51,50,50,50,48,36,60,62,69,123

Nearest PDB structures (foldseek):
  5h78-assembly1_B  TM=5.152E-01  e=1.782E+00  Homo sapiens
  6epd-assembly1_Q  TM=5.653E-01  e=4.194E+00  Rattus norvegicus
  5h7c-assembly2_C  TM=4.874E-01  e=4.194E+00  Staphylococcus aureus
  6w2v-assembly2_B  TM=5.597E-01  e=8.804E+00  synthetic construct

Mean predicted aligned error: 5.93 Å